Protein 3NKG (pdb70)

B-factor: mean 35.15, std 15.99, range [13.38, 113.13]

Secondary structure (DSSP, 8-state):
-PPPEEEEE-TTSTTEEEEEEEEE-SSEEEEEEEEE----TTTSSSHHHHHHHHHH-S-EE-TTT--EEE---HHHHHHHHGGG--TT--TT-----EEEEEEEEPTTS-EEEEEEEE---S--SSTTEEEEEEEEE-SEEEEEEEEE-S--------EEEEEEE---/-PPPEEEE--TTSTTEEEEEEEEE-SSEEEEEEEEE----HHHHTTHHHHHHHHHH-S-EE-TTT--EEE---HHHHHHHHGGG--TT--TT-----EEEEEEEEPTTS-EEEEEEEE---S--SSTTEEEEEEEEE-SEEEEEEEEE-S--------EEEEEEE---

Foldseek 3Di:
DDDKDKDWWDQQDAFTKDKDKDFDAAQAKKWKKKAWDFPPCVVDVCLRVLVLCLQQFAWDADQAPRHTPGDDDPVVNCVVNPPVDDPVRDRQHHDWWKWKWKWFQDPVRDTHTDDTDIWFTHDDDDRSMTTTHMGGDHGGMMMIMMTGHDHDNSPPIIMITMMDGDPD/DDDKDKDWDALQDAFGKDKDKDFAAAFAKKWKKKAFDFPDCVPPVCVRLLVLQLQQFFWEADQAPRHTPTDDDVVVNCVSNPPVDDPVRDRQHHDWWKWKWKWFQDPVRDTHTDDIDIWFTHDYDDRSMTTTHMGGDHGGMMMIMMTGHDHDNSPPTTMMTMMGGDPD

InterPro domains:
  IPR041008 Domain of unknown function DUF5625 [PF18539] (25-184)

CATH classification: 2.60.120.790

Organism: Sulfurospirillum deleyianum (strain ATCC 51133 / DSM 6946 / 5175) (NCBI:txid525898)

Nearest PDB structures (foldseek):
  3nkg-assembly2_B  TM=1.004E+00  e=4.894E-31  Sulfurospirillum deleyianum DSM 6946
  2cdp-assembly4_D  TM=5.424E-01  e=1.093E-02  Saccharophagus degradans 2-40
  4gwm-assembly1_B  TM=4.748E-01  e=1.129E-01  Homo sapiens
  7uab-assembly1_A  TM=4.195E-01  e=2.200E-01  Homo sapiens
  7uac-assembly1_H  TM=3.983E-01  e=4.791E-01  Homo sapiens

Solvent-accessible surface area: 19278 Å² total

Sequence (336 aa):
APNPISIPIDLSQAGSSVVEKEVKIEESWSYHLILQFAVHDRKEDGGLDGKRVWKFLGFNSYDPRRDGKQVGYVDYRLAKSSEELGDDLIDETYDCDGTVVPIKITIHQINQDNTKKLIADNLYTKGNGSSGAYTRDITTIISLDKKGKYIFRIENIEAFSEIGRKVDFTIYINKRAPNPISIPIDLSQQAGSVVEKEVKIEESWSYHLILQFAVHDRKEDGGLDGKRVWKFLGFNSYDPRDGKQVGYVDYRLAKSEELGDLIDETYDCDGTVVPIKITIHQINQDNTKKLIADNLYTKGNGSGAYTRDITTISLDKGKYIFRIENIEAFSEIGRKVDFTIYINKR

Structure (mmCIF, N/CA/C/O backbone):
data_3NKG
#
_entry.id   3NKG
#
_cell.length_a   53.373
_cell.length_b   39.414
_cell.length_c   88.575
_cell.angle_alpha   90.00
_cell.angle_beta   95.45
_cell.angle_gamma   90.00
#
_symmetry.space_group_name_H-M   'P 1 21 1'
#
loop_
_entity.id
_entity.type
_entity.pdbx_description
1 polymer 'uncharacterized protein GEBA250068378'
2 non-polymer 'ACETIC ACID'
3 non-polymer GLYCEROL
4 water water
#
loop_
_atom_site.group_PDB
_atom_site.id
_atom_site.type_symbol
_atom_site.label_atom_id
_atom_site.label_alt_id
_atom_site.label_comp_id
_atom_site.label_asym_id
_atom_site.label_entity_id
_atom_site.label_seq_id
_atom_site.pdbx_PDB_ins_code
_atom_site.Cartn_x
_atom_site.Cartn_y
_atom_site.Cartn_z
_atom_site.occupancy
_atom_site.B_iso_or_equiv
_atom_site.auth_seq_id
_atom_site.auth_comp_id
_atom_site.auth_asym_id
_atom_site.auth_atom_id
_atom_site.pdbx_PDB_model_num
ATOM 1 N N . ALA A 1 3 ? 12.101 17.750 -16.982 1.00 82.34 0 ALA A N 1
ATOM 2 C CA . ALA A 1 3 ? 12.295 17.073 -15.703 1.00 80.63 0 ALA A CA 1
ATOM 3 C C . ALA A 1 3 ? 13.550 17.545 -14.935 1.00 78.91 0 ALA A C 1
ATOM 4 O O . ALA A 1 3 ? 14.344 16.721 -14.478 1.00 82.37 0 ALA A O 1
ATOM 6 N N . PRO A 1 4 ? 13.733 18.871 -14.789 1.00 73.66 1 PRO A N 1
ATOM 7 C CA . PRO A 1 4 ? 14.899 19.402 -14.062 1.00 69.22 1 PRO A CA 1
ATOM 8 C C . PRO A 1 4 ? 14.935 18.991 -12.585 1.00 58.60 1 PRO A C 1
ATOM 9 O O . PRO A 1 4 ? 13.875 18.845 -11.976 1.00 58.70 1 PRO A O 1
ATOM 13 N N . ASN A 1 5 ? 16.130 18.804 -12.023 1.00 47.14 2 ASN A N 1
ATOM 14 C CA . ASN A 1 5 ? 16.264 18.451 -10.606 1.00 47.43 2 ASN A CA 1
ATOM 15 C C . ASN A 1 5 ? 16.020 19.643 -9.678 1.00 46.30 2 ASN A C 1
ATOM 16 O O . ASN A 1 5 ? 16.432 20.750 -9.983 1.00 49.25 2 ASN A O 1
ATOM 21 N N . PRO A 1 6 ? 15.361 19.410 -8.532 1.00 43.99 3 PRO A N 1
ATOM 22 C CA . PRO A 1 6 ? 15.172 20.492 -7.553 1.00 43.32 3 PRO A CA 1
ATOM 23 C C . PRO A 1 6 ? 16.500 20.994 -6.998 1.00 40.60 3 PRO A C 1
ATOM 24 O O . PRO A 1 6 ? 17.501 20.278 -7.021 1.00 41.72 3 PRO A O 1
ATOM 28 N N . ILE A 1 7 ? 16.495 22.233 -6.524 1.00 39.49 4 ILE A N 1
ATOM 29 C CA . ILE A 1 7 ? 17.659 22.854 -5.914 1.00 35.13 4 ILE A CA 1
ATOM 30 C C . ILE A 1 7 ? 17.301 23.177 -4.474 1.00 35.20 4 ILE A C 1
ATOM 31 O O . ILE A 1 7 ? 16.247 23.760 -4.221 1.00 31.71 4 ILE A O 1
ATOM 36 N N . SER A 1 8 ? 18.156 22.785 -3.531 1.00 27.88 5 SER A N 1
ATOM 37 C CA . SER A 1 8 ? 17.905 23.069 -2.111 1.00 29.56 5 SER A CA 1
ATOM 38 C C . SER A 1 8 ? 19.013 23.901 -1.482 1.00 34.54 5 SER A C 1
ATOM 39 O O . SER A 1 8 ? 20.189 23.655 -1.700 1.00 41.69 5 SER A O 1
ATOM 42 N N . ILE A 1 9 ? 18.620 24.892 -0.690 1.00 34.54 6 ILE A N 1
ATOM 43 C CA . ILE A 1 9 ? 19.551 25.797 -0.049 1.00 32.39 6 ILE A CA 1
ATOM 44 C C . ILE A 1 9 ? 19.276 25.753 1.460 1.00 31.66 6 ILE A C 1
ATOM 45 O O . ILE A 1 9 ? 18.204 26.158 1.902 1.00 28.71 6 ILE A O 1
ATOM 50 N N . PRO A 1 10 ? 20.231 25.236 2.249 1.00 30.09 7 PRO A N 1
ATOM 51 C CA . PRO A 1 10 ? 20.000 25.174 3.692 1.00 31.50 7 PRO A CA 1
ATOM 52 C C . PRO A 1 10 ? 19.893 26.562 4.275 1.00 30.14 7 PRO A C 1
ATOM 53 O O . PRO A 1 10 ? 20.712 27.418 3.959 1.00 29.56 7 PRO A O 1
ATOM 57 N N . ILE A 1 11 ? 18.882 26.787 5.111 1.00 28.49 8 ILE A N 1
ATOM 58 C CA . ILE A 1 11 ? 18.764 28.053 5.818 1.00 29.46 8 ILE A CA 1
ATOM 59 C C . ILE A 1 11 ? 18.536 27.842 7.321 1.00 31.92 8 ILE A C 1
ATOM 60 O O . ILE A 1 11 ? 18.137 26.754 7.760 1.00 28.22 8 ILE A O 1
ATOM 65 N N . ASP A 1 12 ? 18.771 28.907 8.082 1.00 22.59 9 ASP A N 1
ATOM 66 C CA . ASP A 1 12 ? 18.732 28.892 9.542 1.00 21.79 9 ASP A CA 1
ATOM 67 C C . ASP A 1 12 ? 17.623 29.806 10.059 1.00 26.77 9 ASP A C 1
ATOM 68 O O . ASP A 1 12 ? 17.810 31.020 10.125 1.00 25.65 9 ASP A O 1
ATOM 73 N N . LEU A 1 13 ? 16.486 29.228 10.460 1.00 22.87 10 LEU A N 1
ATOM 74 C CA . LEU A 1 13 ? 15.360 30.034 10.945 1.00 22.83 10 LEU A CA 1
ATOM 75 C C . LEU A 1 13 ? 15.464 30.392 12.430 1.00 22.66 10 LEU A C 1
ATOM 76 O O . LEU A 1 13 ? 14.580 31.059 12.954 1.00 24.81 10 LEU A O 1
ATOM 81 N N . SER A 1 14 ? 16.521 29.949 13.109 1.00 24.32 11 SER A N 1
ATOM 82 C CA . SER A 1 14 ? 16.663 30.245 14.547 1.00 24.34 11 SER A CA 1
ATOM 83 C C . SER A 1 14 ? 17.309 31.618 14.793 1.00 24.65 11 SER A C 1
ATOM 84 O O . SER A 1 14 ? 17.267 32.130 15.903 1.00 28.95 11 SER A O 1
ATOM 87 N N . GLN A 1 15 ? 17.903 32.217 13.753 1.00 28.20 12 GLN A N 1
ATOM 88 C CA . GLN A 1 15 ? 18.592 33.511 13.888 1.00 26.05 12 GLN A CA 1
ATOM 89 C C . GLN A 1 15 ? 17.982 34.623 13.021 1.00 22.17 12 GLN A C 1
ATOM 90 O O . GLN A 1 15 ? 17.909 34.482 11.806 1.00 22.59 12 GLN A O 1
ATOM 96 N N . ALA A 1 16 ? 17.596 35.739 13.642 1.00 23.36 13 ALA A N 1
ATOM 97 C CA . ALA A 1 16 ? 17.115 36.920 12.904 1.00 24.74 13 ALA A CA 1
ATOM 98 C C . ALA A 1 16 ? 18.193 37.425 11.958 1.00 30.45 13 ALA A C 1
ATOM 99 O O . ALA A 1 16 ? 19.369 37.442 12.319 1.00 31.50 13 ALA A O 1
ATOM 101 N N . GLY A 1 17 ? 17.812 37.807 10.736 1.00 31.21 14 GLY A N 1
ATOM 102 C CA . GLY A 1 17 ? 18.777 38.370 9.797 1.00 29.57 14 GLY A CA 1
ATOM 103 C C . GLY A 1 17 ? 19.749 37.387 9.159 1.00 33.71 14 GLY A C 1
ATOM 104 O O . GLY A 1 17 ? 20.702 37.792 8.483 1.00 33.60 14 GLY A O 1
ATOM 105 N N A SER A 1 18 ? 19.513 36.090 9.352 0.71 28.55 15 SER A N 1
ATOM 106 N N B SER A 1 18 ? 19.503 36.098 9.353 0.29 29.10 15 SER A N 1
ATOM 107 C CA A SER A 1 18 ? 20.349 35.088 8.703 0.71 28.34 15 SER A CA 1
ATOM 108 C CA B SER A 1 18 ? 20.302 35.082 8.692 0.29 28.68 15 SER A CA 1
ATOM 109 C C A SER A 1 18 ? 20.132 35.163 7.190 0.71 30.49 15 SER A C 1
ATOM 110 C C B SER A 1 18 ? 20.122 35.226 7.180 0.29 29.32 15 SER A C 1
ATOM 111 O O A SER A 1 18 ? 18.992 35.106 6.713 0.71 26.53 15 SER A O 1
ATOM 112 O O B SER A 1 18 ? 18.992 35.284 6.692 0.29 27.82 15 SER A O 1
ATOM 117 N N . VAL A 1 19 ? 21.233 35.294 6.447 1.00 27.94 16 VAL A N 1
ATOM 118 C CA . VAL A 1 19 ? 21.193 35.415 4.985 1.00 27.33 16 VAL A CA 1
ATOM 119 C C . VAL A 1 19 ? 21.982 34.288 4.317 1.00 35.07 16 VAL A C 1
ATOM 120 O O . VAL A 1 19 ? 23.062 33.936 4.787 1.00 32.86 16 VAL A O 1
ATOM 124 N N . VAL A 1 20 ? 21.425 33.721 3.241 1.00 28.85 17 VAL A N 1
ATOM 125 C CA . VAL A 1 20 ? 22.151 32.810 2.379 1.00 30.61 17 VAL A CA 1
ATOM 126 C C . VAL A 1 20 ? 21.991 33.241 0.923 1.00 33.92 17 VAL A C 1
ATOM 127 O O . VAL A 1 20 ? 20.917 33.652 0.502 1.00 27.10 17 VAL A O 1
ATOM 131 N N . GLU A 1 21 ? 23.074 33.158 0.155 1.00 35.72 18 GLU A N 1
ATOM 132 C CA . GLU A 1 21 ? 23.058 33.595 -1.234 1.00 38.39 18 GLU A CA 1
ATOM 133 C C . GLU A 1 21 ? 23.622 32.482 -2.123 1.00 38.93 18 GLU A C 1
ATOM 134 O O . GLU A 1 21 ? 24.723 31.999 -1.881 1.00 42.53 18 GLU A O 1
ATOM 140 N N . LYS A 1 22 ? 22.868 32.039 -3.121 1.00 30.48 19 LYS A N 1
ATOM 141 C CA . LYS A 1 22 ? 23.419 31.062 -4.060 1.00 39.40 19 LYS A CA 1
ATOM 142 C C . LYS A 1 22 ? 23.069 31.337 -5.519 1.00 36.45 19 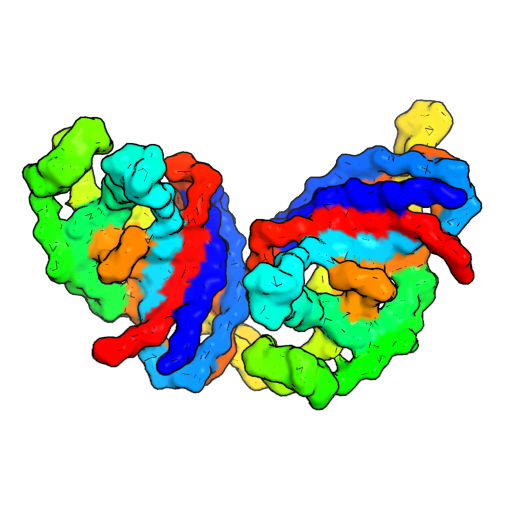LYS A C 1
ATOM 143 O O . LYS A 1 22 ? 22.006 31.883 -5.824 1.00 36.24 19 LYS A O 1
ATOM 149 N N . GLU A 1 23 ? 23.985 30.978 -6.413 1.00 25.69 20 GLU A N 1
ATOM 150 C CA . GLU A 1 23 ? 23.712 31.051 -7.832 1.00 29.49 20 GLU A CA 1
ATOM 151 C C . GLU A 1 23 ? 22.843 29.864 -8.206 1.00 29.81 20 GLU A C 1
ATOM 152 O O . GLU A 1 23 ? 23.026 28.754 -7.724 1.00 31.96 20 GLU A O 1
ATOM 158 N N . VAL A 1 24 ? 21.892 30.123 -9.079 1.00 27.59 21 VAL A N 1
ATOM 159 C CA . VAL A 1 24 ? 20.888 29.165 -9.404 1.00 26.64 21 VAL A CA 1
ATOM 160 C C . VAL A 1 24 ? 20.727 29.152 -10.911 1.00 31.17 21 VAL A C 1
ATOM 161 O O . VAL A 1 24 ? 20.534 30.203 -11.533 1.00 35.19 21 VAL A O 1
ATOM 165 N N . LYS A 1 25 ? 20.785 27.958 -11.490 1.00 33.69 22 LYS A N 1
ATOM 166 C CA . LYS A 1 25 ? 20.646 27.809 -12.923 1.00 34.55 22 LYS A CA 1
ATOM 167 C C . LYS A 1 25 ? 19.289 27.230 -13.268 1.00 33.68 22 LYS A C 1
ATOM 168 O O . LYS A 1 25 ? 18.955 26.132 -12.849 1.00 39.41 22 LYS A O 1
ATOM 174 N N . ILE A 1 26 ? 18.504 27.988 -14.025 1.00 32.69 23 ILE A N 1
ATOM 175 C CA . ILE A 1 26 ? 17.233 27.518 -14.554 1.00 31.04 23 ILE A CA 1
ATOM 176 C C . ILE A 1 26 ? 17.429 26.957 -15.974 1.00 36.56 23 ILE A C 1
ATOM 177 O O . ILE A 1 26 ? 17.814 27.699 -16.889 1.00 30.12 23 ILE A O 1
ATOM 182 N N . GLU A 1 27 ? 17.137 25.665 -16.147 1.00 39.47 24 GLU A N 1
ATOM 183 C CA . GLU A 1 27 ? 17.348 24.946 -17.406 1.00 45.40 24 GLU A CA 1
ATOM 184 C C . GLU A 1 27 ? 16.169 25.081 -18.362 1.00 46.92 24 GLU A C 1
ATOM 185 O O . GLU A 1 27 ? 16.324 24.934 -19.573 1.00 46.82 24 GLU A O 1
ATOM 191 N N . GLU A 1 28 ? 14.983 25.320 -17.817 1.00 38.55 25 GLU A N 1
ATOM 192 C CA . GLU A 1 28 ? 13.778 25.343 -18.627 1.00 35.83 25 GLU A CA 1
ATOM 193 C C . GLU A 1 28 ? 12.976 26.573 -18.266 1.00 41.54 25 GLU A C 1
ATOM 194 O O . GLU A 1 28 ? 12.759 26.858 -17.070 1.00 40.36 25 GLU A O 1
ATOM 200 N N . SER A 1 29 ? 12.544 27.312 -19.285 1.00 31.57 26 SER A N 1
ATOM 201 C CA . SER A 1 29 ? 11.626 28.415 -19.058 1.00 36.15 26 SER A CA 1
ATOM 202 C C . SER A 1 29 ? 10.287 27.829 -18.627 1.00 36.15 26 SER A C 1
ATOM 203 O O . SER A 1 29 ? 9.569 27.235 -19.437 1.00 39.14 26 SER A O 1
ATOM 206 N N . TRP A 1 30 ? 9.954 27.985 -17.350 1.00 24.39 27 TRP A N 1
ATOM 207 C CA . TRP A 1 30 ? 8.692 27.460 -16.837 1.00 31.21 27 TRP A CA 1
ATOM 208 C C . TRP A 1 30 ? 8.361 28.142 -15.502 1.00 30.51 27 TRP A C 1
ATOM 209 O O . TRP A 1 30 ? 9.012 29.130 -15.115 1.00 28.90 27 TRP A O 1
ATOM 220 N N . SER A 1 31 ? 7.354 27.636 -14.794 1.00 24.82 28 SER A N 1
ATOM 221 C CA . SER A 1 31 ? 7.068 28.174 -13.473 1.00 30.87 28 SER A CA 1
ATOM 222 C C . SER A 1 31 ? 7.667 27.226 -12.446 1.00 31.91 28 SER A C 1
ATOM 223 O O . SER A 1 31 ? 7.777 26.008 -12.704 1.00 31.23 28 SER A O 1
ATOM 226 N N . TYR A 1 32 ? 8.059 27.797 -11.308 1.00 28.64 29 TYR A N 1
ATOM 227 C CA . TYR A 1 32 ? 8.772 27.073 -10.258 1.00 27.89 29 TYR A CA 1
ATOM 228 C C . TYR A 1 32 ? 8.207 27.379 -8.906 1.00 22.11 29 TYR A C 1
ATOM 229 O O . TYR A 1 32 ? 7.984 28.534 -8.559 1.00 23.20 29 TYR A O 1
ATOM 238 N N . HIS A 1 33 ? 8.032 26.337 -8.112 1.00 23.88 30 HIS A N 1
ATOM 239 C CA . HIS A 1 33 ? 7.635 26.519 -6.733 1.00 23.23 30 HIS A CA 1
ATOM 240 C C . HIS A 1 33 ? 8.846 26.838 -5.875 1.00 24.31 30 HIS A C 1
ATOM 241 O O . HIS A 1 33 ? 9.904 26.211 -6.029 1.00 25.27 30 HIS A O 1
ATOM 248 N N . LEU A 1 34 ? 8.662 27.785 -4.953 1.00 25.59 31 LEU A N 1
ATOM 249 C CA . LEU A 1 34 ? 9.637 28.098 -3.916 1.00 23.91 31 LEU A CA 1
ATOM 250 C C . LEU A 1 34 ? 9.020 27.682 -2.588 1.00 25.82 31 LEU A C 1
ATOM 251 O O . LEU A 1 34 ? 7.921 28.114 -2.263 1.00 20.51 31 LEU A O 1
ATOM 256 N N . ILE A 1 35 ? 9.714 26.838 -1.826 1.00 23.95 32 ILE A N 1
ATOM 257 C CA . ILE A 1 35 ? 9.116 26.289 -0.605 1.00 23.34 32 ILE A CA 1
ATOM 258 C C . ILE A 1 35 ? 10.161 26.143 0.474 1.00 19.26 32 ILE A C 1
ATOM 259 O O . ILE A 1 35 ? 11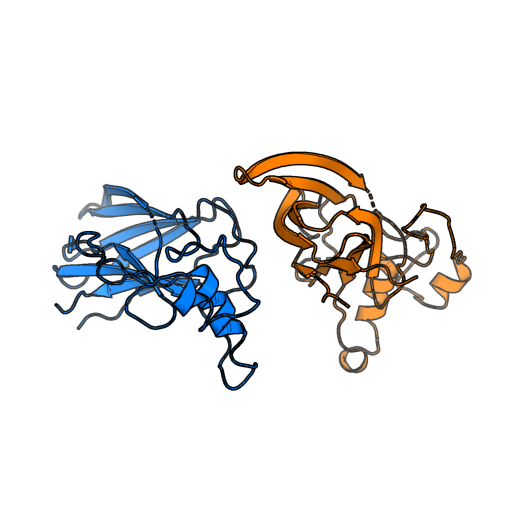.368 26.213 0.204 1.00 22.70 32 ILE A O 1
ATOM 264 N N . LEU A 1 36 ? 9.704 25.932 1.702 1.00 20.52 33 LEU A N 1
ATOM 265 C CA . LEU A 1 36 ? 10.607 25.540 2.764 1.00 18.48 33 LEU A CA 1
ATOM 266 C C . LEU A 1 36 ? 10.293 24.106 3.131 1.00 20.96 33 LEU A C 1
ATOM 267 O O . LEU A 1 36 ? 9.112 23.746 3.300 1.00 25.89 33 LEU A O 1
ATOM 272 N N . GLN A 1 37 ? 11.335 23.295 3.299 1.00 20.51 34 GLN A N 1
ATOM 273 C CA . GLN A 1 37 ? 11.190 21.906 3.730 1.00 28.60 34 GLN A CA 1
ATOM 274 C C . GLN A 1 37 ? 11.862 21.706 5.075 1.00 29.35 34 GLN A C 1
ATOM 275 O O . GLN A 1 37 ? 13.062 21.998 5.222 1.00 24.41 34 GLN A O 1
ATOM 281 N N . PHE A 1 38 ? 11.087 21.199 6.036 1.00 22.34 35 PHE A N 1
ATOM 282 C CA . PHE A 1 38 ? 11.544 20.989 7.415 1.00 22.13 35 PHE A CA 1
ATOM 283 C C . PHE A 1 38 ? 11.910 19.531 7.672 1.00 26.51 35 PHE A C 1
ATOM 284 O O . PHE A 1 38 ? 11.112 18.631 7.404 1.00 28.04 35 PHE A O 1
ATOM 292 N N . ALA A 1 39 ? 13.109 19.296 8.193 1.00 30.37 36 ALA A N 1
ATOM 293 C CA . ALA A 1 39 ? 13.480 17.948 8.660 1.00 31.64 36 ALA A CA 1
ATOM 294 C C . ALA A 1 39 ? 12.760 17.579 9.952 1.00 30.33 36 ALA A C 1
ATOM 295 O O . ALA A 1 39 ? 12.466 18.437 10.786 1.00 27.01 36 ALA A O 1
ATOM 297 N N . VAL A 1 40 ? 12.476 16.290 10.108 1.00 29.82 37 VAL A N 1
ATOM 298 C CA . VAL A 1 40 ? 11.695 15.793 11.234 1.00 31.93 37 VAL A CA 1
ATOM 299 C C . VAL A 1 40 ? 12.299 14.458 11.661 1.00 37.12 37 VAL A C 1
ATOM 300 O O . VAL A 1 40 ? 12.820 13.722 10.819 1.00 37.53 37 VAL A O 1
ATOM 304 N N . HIS A 1 41 ? 12.267 14.152 12.956 1.00 38.59 38 HIS A N 1
ATOM 305 C CA . HIS A 1 41 ? 12.748 12.850 13.422 1.00 46.09 38 HIS A CA 1
ATOM 306 C C . HIS A 1 41 ? 11.845 11.718 12.922 1.00 45.26 38 HIS A C 1
ATOM 307 O O . HIS A 1 41 ? 10.624 11.839 12.912 1.00 40.42 38 HIS A O 1
ATOM 314 N N . ASP A 1 42 ? 12.426 10.607 12.497 1.00 52.27 39 ASP A N 1
ATOM 315 C CA . ASP A 1 42 ? 11.565 9.543 12.003 1.00 66.01 39 ASP A CA 1
ATOM 316 C C . ASP A 1 42 ? 10.565 9.107 13.081 1.00 61.09 39 ASP A C 1
ATOM 317 O O . ASP A 1 42 ? 10.897 9.067 14.269 1.00 53.80 39 ASP A O 1
ATOM 322 N N . ARG A 1 43 ? 9.330 8.844 12.657 1.00 61.19 40 ARG A N 1
ATOM 323 C CA . ARG A 1 43 ? 8.250 8.470 13.561 1.00 62.35 40 ARG A CA 1
ATOM 324 C C . ARG A 1 43 ? 8.656 7.270 14.402 1.00 68.83 40 ARG A C 1
ATOM 325 O O . ARG A 1 43 ? 8.319 7.182 15.579 1.00 67.84 40 ARG A O 1
ATOM 333 N N . LYS A 1 44 ? 9.395 6.353 13.790 1.00 76.78 41 LYS A N 1
ATOM 334 C CA . LYS A 1 44 ? 9.876 5.172 14.492 1.00 84.79 41 LYS A CA 1
ATOM 335 C C . LYS A 1 44 ? 10.739 5.520 15.709 1.00 88.49 41 LYS A C 1
ATOM 336 O O . LYS A 1 44 ? 10.602 4.899 16.762 1.00 91.64 41 LYS A O 1
ATOM 342 N N . GLU A 1 45 ? 11.604 6.522 15.571 1.00 89.05 42 GLU A N 1
ATOM 343 C CA . GLU A 1 45 ? 12.482 6.946 16.667 1.00 91.44 42 GLU A CA 1
ATOM 344 C C . GLU A 1 45 ? 11.726 7.452 17.901 1.00 86.97 42 GLU A C 1
ATOM 345 O O . GLU A 1 45 ? 11.813 6.851 18.973 1.00 89.17 42 GLU A O 1
ATOM 351 N N . ASP A 1 46 ? 10.998 8.556 17.758 1.00 78.48 43 ASP A N 1
ATOM 352 C CA . ASP A 1 46 ? 10.205 9.082 18.871 1.00 71.40 43 ASP A CA 1
ATOM 353 C C . ASP A 1 46 ? 8.732 8.700 18.760 1.00 69.51 43 ASP A C 1
ATOM 354 O O . ASP A 1 46 ? 8.352 7.904 17.898 1.00 71.12 43 ASP A O 1
ATOM 359 N N . GLY A 1 47 ? 7.902 9.259 19.634 1.00 63.12 44 GLY A N 1
ATOM 360 C CA . GLY A 1 47 ? 6.496 8.896 19.643 1.00 66.07 44 GLY A CA 1
ATOM 361 C C . GLY A 1 47 ? 5.740 9.414 18.430 1.00 70.65 44 GLY A C 1
ATOM 362 O O . GLY A 1 47 ? 4.525 9.234 18.329 1.00 77.25 44 GLY A O 1
ATOM 363 N N . GLY A 1 48 ? 6.461 10.040 17.500 1.00 56.45 45 GLY A N 1
ATOM 364 C CA . GLY A 1 48 ? 5.837 10.807 16.438 1.00 46.41 45 GLY A CA 1
ATOM 365 C C . GLY A 1 48 ? 5.759 12.243 16.923 1.00 42.14 45 GLY A C 1
ATOM 366 O O . GLY A 1 48 ? 5.179 13.126 16.276 1.00 37.25 45 GLY A O 1
ATOM 367 N N . LEU A 1 49 ? 6.363 12.474 18.084 1.00 39.29 46 LEU A N 1
ATOM 368 C CA . LEU A 1 49 ? 6.260 13.757 18.744 1.00 40.92 46 LEU A CA 1
ATOM 369 C C . LEU A 1 49 ? 6.892 14.890 17.941 1.00 34.29 46 LEU A C 1
ATOM 370 O O . LEU A 1 49 ? 6.343 15.988 17.874 1.00 34.96 46 LEU A O 1
ATOM 375 N N . ASP A 1 50 ? 8.053 14.636 17.345 1.00 31.11 47 ASP A N 1
ATOM 376 C CA . ASP A 1 50 ? 8.753 15.692 16.624 1.00 31.94 47 ASP A CA 1
ATOM 377 C C . ASP A 1 50 ? 7.902 16.142 15.425 1.00 27.07 47 ASP A C 1
ATOM 378 O O . ASP A 1 50 ? 7.789 17.332 15.147 1.00 26.86 47 ASP A O 1
ATOM 383 N N . GLY A 1 51 ? 7.290 15.174 14.748 1.00 26.60 48 GLY A N 1
ATOM 384 C CA . GLY A 1 51 ? 6.377 15.435 13.652 1.00 26.06 48 GLY A CA 1
ATOM 385 C C . GLY A 1 51 ? 5.225 16.334 14.069 1.00 27.75 48 GLY A C 1
ATOM 386 O O . GLY A 1 51 ? 4.869 17.282 13.345 1.00 27.52 48 GLY A O 1
ATOM 387 N N . LYS A 1 52 ? 4.640 16.056 15.233 1.00 28.64 49 LYS A N 1
ATOM 388 C CA . LYS A 1 52 ? 3.548 16.888 15.741 1.00 33.00 49 LYS A CA 1
ATOM 389 C C . LYS A 1 52 ? 3.996 18.309 16.079 1.00 33.20 49 LYS A C 1
ATOM 390 O O . LYS A 1 52 ? 3.246 19.253 15.879 1.00 28.02 49 LYS A O 1
ATOM 396 N N . ARG A 1 53 ? 5.207 18.475 16.596 1.00 29.63 50 ARG A N 1
ATOM 397 C CA . ARG A 1 53 ? 5.651 19.832 16.915 1.00 32.76 50 ARG A CA 1
ATOM 398 C C . ARG A 1 53 ? 5.849 20.615 15.635 1.00 28.00 50 ARG A C 1
ATOM 399 O O . ARG A 1 53 ? 5.559 21.809 15.583 1.00 19.61 50 ARG A O 1
ATOM 407 N N . VAL A 1 54 ? 6.355 19.940 14.603 1.00 25.96 51 VAL A N 1
ATOM 408 C CA . VAL A 1 54 ? 6.580 20.619 13.336 1.00 29.49 51 VAL A CA 1
ATOM 409 C C . VAL A 1 54 ? 5.259 20.943 12.661 1.00 25.68 51 VAL A C 1
ATOM 410 O O . VAL A 1 54 ? 5.100 22.032 12.117 1.00 20.36 51 VAL A O 1
ATOM 414 N N . TRP A 1 55 ? 4.321 19.995 12.690 1.00 21.21 52 TRP A N 1
ATOM 415 C CA . TRP A 1 55 ? 2.969 20.275 12.246 1.00 25.03 52 TRP A CA 1
ATOM 416 C C . TRP A 1 55 ? 2.390 21.506 12.974 1.00 22.08 52 TRP A C 1
ATOM 417 O O . TRP A 1 55 ? 1.829 22.412 12.370 1.00 20.40 52 TRP A O 1
ATOM 428 N N . LYS A 1 56 ? 2.537 21.536 14.284 1.00 23.48 53 LYS A N 1
ATOM 429 C CA . LYS A 1 56 ? 2.024 22.660 15.061 1.00 23.69 53 LYS A CA 1
ATOM 430 C C . LYS A 1 56 ? 2.569 24.005 14.541 1.00 24.22 53 LYS A C 1
ATOM 431 O O . LYS A 1 56 ? 1.813 24.973 14.330 1.00 20.97 53 LYS A O 1
ATOM 437 N N . PHE A 1 57 ? 3.886 24.048 14.331 1.00 23.11 54 PHE A N 1
ATOM 438 C CA . PHE A 1 57 ? 4.582 25.244 13.815 1.00 16.84 54 PHE A CA 1
ATOM 439 C C . PHE A 1 57 ? 4.073 25.641 12.406 1.00 18.00 54 PHE A C 1
ATOM 440 O O . PHE A 1 57 ? 3.842 26.816 12.126 1.00 18.56 54 PHE A O 1
ATOM 448 N N . LEU A 1 58 ? 3.967 24.663 11.503 1.00 14.40 55 LEU A N 1
ATOM 449 C CA . LEU A 1 58 ? 3.492 24.920 10.129 1.00 18.15 55 LEU A CA 1
ATOM 450 C C . LEU A 1 58 ? 2.036 25.410 10.054 1.00 21.14 55 LEU A C 1
ATOM 451 O O . LEU A 1 58 ? 1.704 26.272 9.231 1.00 24.30 55 LEU A O 1
ATOM 456 N N . GLY A 1 59 ? 1.165 24.846 10.887 1.00 22.08 56 GLY A N 1
ATOM 457 C CA . GLY A 1 59 ? -0.259 25.121 10.790 1.00 21.58 56 GLY A CA 1
ATOM 458 C C . GLY A 1 59 ? -0.999 24.036 10.012 1.00 24.84 56 GLY A C 1
ATOM 459 O O . GLY A 1 59 ? -0.382 23.083 9.540 1.00 25.12 56 GLY A O 1
ATOM 460 N N . PHE A 1 60 ? -2.314 24.204 9.861 1.00 19.67 57 PHE A N 1
ATOM 461 C CA . PHE A 1 60 ? -3.182 23.238 9.183 1.00 19.34 57 PHE A CA 1
ATOM 462 C C . PHE A 1 60 ? -3.853 23.764 7.907 1.00 17.38 57 PHE A C 1
ATOM 463 O O . PHE A 1 60 ? -4.245 22.988 7.051 1.00 22.23 57 PHE A O 1
ATOM 471 N N . ASN A 1 61 ? -4.048 25.079 7.828 1.00 18.51 58 ASN A N 1
ATOM 472 C CA . ASN A 1 61 ? -4.625 25.713 6.648 1.00 16.24 58 ASN A CA 1
ATOM 473 C C . ASN A 1 61 ? -3.658 25.640 5.468 1.00 26.84 58 ASN A C 1
ATOM 474 O O . ASN A 1 61 ? -2.435 25.637 5.667 1.00 21.02 58 ASN A O 1
ATOM 479 N N . SER A 1 62 ? -4.202 25.597 4.252 1.00 19.55 59 SER A N 1
ATOM 480 C CA . SER A 1 62 ? -3.386 25.471 3.053 1.00 21.14 59 SER A CA 1
ATOM 481 C C . SER A 1 62 ? -3.753 26.533 2.021 1.00 24.02 59 SER A C 1
ATOM 482 O O . SER A 1 62 ? -4.939 26.823 1.813 1.00 19.01 59 SER A O 1
ATOM 485 N N . TYR A 1 63 ? -2.725 27.064 1.356 1.00 17.45 60 TYR A N 1
ATOM 486 C CA . TYR A 1 63 ? -2.880 28.126 0.365 1.00 24.88 60 TYR A CA 1
ATOM 487 C C . TYR A 1 63 ? -2.134 27.753 -0.918 1.00 28.61 60 TYR A C 1
ATOM 488 O O . TYR A 1 63 ? -1.013 27.257 -0.864 1.00 31.26 60 TYR A O 1
ATOM 497 N N . ASP A 1 64 ? -2.759 27.972 -2.069 1.00 29.64 61 ASP A N 1
ATOM 498 C CA . ASP A 1 64 ? -2.126 27.693 -3.362 1.00 23.58 61 ASP A CA 1
ATOM 499 C C . ASP A 1 64 ? -1.001 28.696 -3.615 1.00 21.76 61 ASP A C 1
ATOM 500 O O . ASP A 1 64 ? -1.249 29.892 -3.638 1.00 22.76 61 ASP A O 1
ATOM 505 N N . PRO A 1 65 ? 0.246 28.217 -3.791 1.00 24.30 62 PRO A N 1
ATOM 506 C CA . PRO A 1 65 ? 1.349 29.173 -3.984 1.00 20.77 62 PRO A CA 1
ATOM 507 C C . PRO A 1 65 ? 1.226 29.970 -5.290 1.00 23.36 62 PRO A C 1
ATOM 508 O O . PRO A 1 65 ? 1.833 31.029 -5.428 1.00 27.65 62 PRO A O 1
ATOM 512 N N A ARG A 1 66 ? 0.444 29.465 -6.243 0.62 25.11 63 ARG A N 1
ATOM 513 N N B ARG A 1 66 ? 0.441 29.461 -6.233 0.38 25.57 63 ARG A N 1
ATOM 514 C CA A ARG A 1 66 ? 0.314 30.143 -7.535 0.62 28.88 63 ARG A CA 1
ATOM 515 C CA B ARG A 1 66 ? 0.279 30.127 -7.522 0.38 28.95 63 ARG A CA 1
ATOM 516 C C A ARG A 1 66 ? -0.421 31.483 -7.419 0.62 29.70 63 ARG A C 1
ATOM 517 C C B ARG A 1 66 ? -0.397 31.486 -7.386 0.38 29.32 63 ARG A C 1
ATOM 518 O O A ARG A 1 66 ? -0.061 32.447 -8.084 0.62 30.99 63 ARG A O 1
ATOM 519 O O B ARG A 1 66 ? 0.023 32.461 -8.000 0.38 30.84 63 ARG A O 1
ATOM 534 N N . ASP A 1 67 ? -1.449 31.548 -6.581 1.00 23.35 64 ASP A N 1
ATOM 535 C CA . ASP A 1 67 ? -2.247 32.769 -6.493 1.00 23.93 64 ASP A CA 1
ATOM 536 C C . ASP A 1 67 ? -2.647 33.145 -5.086 1.00 26.68 64 ASP A C 1
ATOM 537 O O . ASP A 1 67 ? -3.342 34.140 -4.880 1.00 23.32 64 ASP A O 1
ATOM 542 N N . GLY A 1 68 ? -2.225 32.346 -4.112 1.00 21.15 65 GLY A N 1
ATOM 543 C CA . GLY A 1 68 ? -2.511 32.661 -2.718 1.00 21.22 65 GLY A CA 1
ATOM 544 C C . GLY A 1 68 ? -3.907 32.224 -2.282 1.00 23.87 65 GLY A C 1
ATOM 545 O O . GLY A 1 68 ? -4.286 32.429 -1.136 1.00 25.68 65 GLY A O 1
ATOM 546 N N . LYS A 1 69 ? -4.680 31.604 -3.170 1.00 20.83 66 LYS A N 1
ATOM 547 C CA . LYS A 1 69 ? -6.035 31.212 -2.773 1.00 19.96 66 LYS A CA 1
ATOM 548 C C . LYS A 1 69 ? -6.012 30.146 -1.656 1.00 21.17 66 LYS A C 1
ATOM 549 O O . LYS A 1 69 ? -5.203 29.220 -1.670 1.00 20.74 66 LYS A O 1
ATOM 555 N N . GLN A 1 70 ? -6.900 30.280 -0.683 1.00 22.92 67 GLN A N 1
ATOM 556 C CA . GLN A 1 70 ? -7.017 29.273 0.352 1.00 17.36 67 GLN A CA 1
ATOM 557 C C . GLN A 1 70 ? -7.627 27.990 -0.214 1.00 29.59 67 GLN A C 1
ATOM 558 O O . GLN A 1 70 ? -8.739 28.014 -0.763 1.00 32.75 67 GLN A O 1
ATOM 564 N N . VAL A 1 71 ? -6.909 26.874 -0.097 1.00 21.71 68 VAL A N 1
ATOM 565 C CA . VAL A 1 71 ? -7.437 25.603 -0.617 1.00 19.00 68 VAL A CA 1
ATOM 566 C C . VAL A 1 71 ? -7.634 24.600 0.500 1.00 22.92 68 VAL A C 1
ATOM 567 O O . VAL A 1 71 ? -8.171 23.510 0.283 1.00 23.78 68 VAL A O 1
ATOM 571 N N . GLY A 1 72 ? -7.199 24.966 1.702 1.00 23.40 69 GLY A N 1
ATOM 572 C CA . GLY A 1 72 ? -7.389 24.111 2.869 1.00 19.53 69 GLY A CA 1
ATOM 573 C C . GLY A 1 72 ? -7.775 24.916 4.105 1.00 20.82 69 GLY A C 1
ATOM 574 O O . GLY A 1 72 ? -7.067 25.852 4.529 1.00 21.43 69 GLY A O 1
ATOM 575 N N . TYR A 1 73 ? -8.921 24.565 4.674 1.00 26.67 70 TYR A N 1
ATOM 576 C CA . TYR A 1 73 ? -9.373 25.174 5.922 1.00 24.38 70 TYR A CA 1
ATOM 577 C C . TYR A 1 73 ? -9.562 24.136 7.019 1.00 25.13 70 TYR A C 1
ATOM 578 O O . TYR A 1 73 ? -10.183 23.093 6.805 1.00 22.79 70 TYR A O 1
ATOM 587 N N . VAL A 1 74 ? -9.051 24.433 8.205 1.00 24.29 71 VAL A N 1
ATOM 588 C CA . VAL A 1 74 ? -9.144 23.493 9.308 1.00 22.55 71 VAL A CA 1
ATOM 589 C C . VAL A 1 74 ? -9.458 24.257 10.580 1.00 25.34 71 VAL A C 1
ATOM 590 O O . VAL A 1 74 ? -8.795 25.249 10.888 1.00 21.30 71 VAL A O 1
ATOM 594 N N . ASP A 1 75 ? -10.490 23.810 11.293 1.00 27.58 72 ASP A N 1
ATOM 595 C CA . ASP A 1 75 ? -10.909 24.435 12.550 1.00 26.71 72 ASP A CA 1
ATOM 596 C C . ASP A 1 75 ? -10.051 23.968 13.717 1.00 21.86 72 ASP A C 1
ATOM 597 O O . ASP A 1 75 ? -9.442 22.906 13.669 1.00 21.95 72 ASP A O 1
ATOM 602 N N . TYR A 1 76 ? -10.026 24.777 14.769 1.00 22.15 73 TYR A N 1
ATOM 603 C CA . TYR A 1 76 ? -9.363 24.431 16.015 1.00 22.75 73 TYR A CA 1
ATOM 604 C C . TYR A 1 76 ? -9.700 23.034 16.521 1.00 23.71 73 TYR A C 1
ATOM 605 O O . TYR A 1 76 ? -8.800 22.318 16.957 1.00 22.43 73 TYR A O 1
ATOM 614 N N . ARG A 1 77 ? -10.978 22.636 16.492 1.00 22.67 74 ARG A N 1
ATOM 615 C CA . ARG A 1 77 ? -11.335 21.298 16.987 1.00 23.22 74 ARG A CA 1
ATOM 616 C C . ARG A 1 77 ? -10.494 20.174 16.370 1.00 23.89 74 ARG A C 1
ATOM 617 O O . ARG A 1 77 ? -10.074 19.256 17.066 1.00 24.93 74 ARG A O 1
ATOM 625 N N . LEU A 1 78 ? -10.246 20.252 15.066 1.00 22.58 75 LEU A N 1
ATOM 626 C CA . LEU A 1 78 ? -9.486 19.194 14.394 1.00 20.50 75 LEU A CA 1
ATOM 627 C C . LEU A 1 78 ? -8.014 19.272 14.739 1.00 21.07 75 LEU A C 1
ATOM 628 O O . LEU A 1 78 ? -7.382 18.250 14.975 1.00 25.47 75 LEU A O 1
ATOM 633 N N . ALA A 1 79 ? -7.462 20.482 14.732 1.00 19.70 76 ALA A N 1
ATOM 634 C CA . ALA A 1 79 ? -6.098 20.676 15.188 1.00 25.07 76 ALA A CA 1
ATOM 635 C C . ALA A 1 79 ? -5.940 20.153 16.614 1.00 20.14 76 ALA A C 1
ATOM 636 O O . ALA A 1 79 ? -4.903 19.622 16.964 1.00 24.76 76 ALA A O 1
ATOM 638 N N . LYS A 1 80 ? -6.951 20.351 17.453 1.00 23.56 77 LYS A N 1
ATOM 639 C CA . LYS A 1 80 ? -6.872 19.876 18.845 1.00 21.04 77 LYS A CA 1
ATOM 640 C C . LYS A 1 80 ? -6.900 18.336 18.887 1.00 27.71 77 LYS A C 1
ATOM 641 O O . LYS A 1 80 ? -6.166 17.687 19.666 1.00 26.36 77 LYS A O 1
ATOM 647 N N A SER A 1 81 ? -7.714 17.735 18.021 0.56 25.02 78 SER A N 1
ATOM 648 N N B SER A 1 81 ? -7.750 17.764 18.038 0.44 25.36 78 SER A N 1
ATOM 649 C CA A SER A 1 81 ? -7.741 16.283 17.913 0.56 28.05 78 SER A CA 1
ATOM 650 C CA B SER A 1 81 ? -7.864 16.324 17.907 0.44 28.01 78 SER A CA 1
ATOM 651 C C A SER A 1 81 ? -6.383 15.734 17.462 0.56 30.26 78 SER A C 1
ATOM 652 C C B SER A 1 81 ? -6.525 15.714 17.492 0.44 29.76 78 SER A C 1
ATOM 653 O O A SER A 1 81 ? -5.919 14.714 17.974 0.56 26.23 78 SER A O 1
ATOM 654 O O B SER A 1 81 ? -6.160 14.631 17.945 0.44 26.18 78 SER A O 1
ATOM 659 N N A GLU A 1 82 ? -5.748 16.403 16.503 0.56 28.57 79 GLU A N 1
ATOM 660 N N B GLU A 1 82 ? -5.790 16.414 16.633 0.44 28.51 79 GLU A N 1
ATOM 661 C CA A GLU A 1 82 ? -4.427 15.975 16.031 0.56 30.37 79 GLU A CA 1
ATOM 662 C CA B GLU A 1 82 ? -4.499 15.909 16.170 0.44 30.65 79 GLU A CA 1
ATOM 663 C C A GLU A 1 82 ? -3.328 16.176 17.085 0.56 33.73 79 GLU A C 1
ATOM 664 C C B GLU A 1 82 ? -3.356 16.149 17.151 0.44 33.94 79 GLU A C 1
ATOM 665 O O A GLU A 1 82 ? -2.518 15.278 17.320 0.56 34.03 79 GLU A O 1
ATOM 666 O O B GLU A 1 82 ? -2.528 15.266 17.380 0.44 34.00 79 GLU A O 1
ATOM 677 N N . LEU A 1 83 ? -3.307 17.352 17.717 1.00 31.49 80 LEU A N 1
ATOM 678 C CA . LEU A 1 83 ? -2.168 17.768 18.535 1.00 25.83 80 LEU A CA 1
ATOM 679 C C . LEU A 1 83 ? -2.316 17.679 20.057 1.00 33.06 80 LEU A C 1
ATOM 680 O O . LEU A 1 83 ? -1.315 17.734 20.781 1.00 32.05 80 LEU A O 1
ATOM 685 N N . GLY A 1 84 ? -3.549 17.599 20.542 1.00 23.83 81 GLY A N 1
ATOM 686 C CA . GLY A 1 84 ? -3.796 17.523 21.986 1.00 32.79 81 GLY A CA 1
ATOM 687 C C . GLY A 1 84 ? -3.223 18.645 22.860 1.00 32.15 81 GLY A C 1
ATOM 688 O O . GLY A 1 84 ? -3.444 19.840 22.591 1.00 31.94 81 GLY A O 1
ATOM 689 N N A ASP A 1 85 ? -2.494 18.251 23.904 0.60 29.97 82 ASP A N 1
ATOM 690 N N B ASP A 1 85 ? -2.482 18.254 23.899 0.40 30.89 82 ASP A N 1
ATOM 691 C CA A ASP A 1 85 ? -1.915 19.181 24.874 0.60 35.67 82 ASP A CA 1
ATOM 692 C CA B ASP A 1 85 ? -1.912 19.189 24.874 0.40 35.71 82 ASP A CA 1
ATOM 693 C C A ASP A 1 85 ? -0.826 20.079 24.288 0.60 35.96 82 ASP A C 1
ATOM 694 C C B ASP A 1 85 ? -0.787 20.051 24.301 0.40 35.85 82 ASP A C 1
ATOM 695 O O A ASP A 1 85 ? -0.265 20.919 24.990 0.60 37.74 82 ASP A O 1
ATOM 696 O O B ASP A 1 85 ? -0.179 20.845 25.015 0.40 37.41 82 ASP A O 1
ATOM 705 N N . LEU A 1 86 ? -0.493 19.900 23.018 1.00 30.50 83 LEU A N 1
ATOM 706 C CA . LEU A 1 86 ? 0.534 20.739 22.425 1.00 27.08 83 LEU A CA 1
ATOM 707 C C . LEU A 1 86 ? 0.001 22.145 22.153 1.00 29.86 83 LEU A C 1
ATOM 708 O O . LEU A 1 86 ? 0.764 23.099 22.001 1.00 30.03 83 LEU A O 1
ATOM 713 N N . ILE A 1 87 ? -1.315 22.268 22.069 1.00 26.12 84 ILE A N 1
ATOM 714 C CA . ILE A 1 87 ? -1.918 23.545 21.753 1.00 20.51 84 ILE A CA 1
ATOM 715 C C . ILE A 1 87 ? -3.009 23.890 22.775 1.00 29.91 84 ILE A C 1
ATOM 716 O O . ILE A 1 87 ? -3.435 23.038 23.551 1.00 22.02 84 ILE A O 1
ATOM 721 N N . ASP A 1 88 ? -3.436 25.152 22.767 1.00 33.39 85 ASP A N 1
ATOM 722 C CA . ASP A 1 88 ? -4.566 25.592 23.572 1.00 36.81 85 ASP A CA 1
ATOM 723 C C . ASP A 1 88 ? -5.499 26.356 22.661 1.00 39.04 85 ASP A C 1
ATOM 724 O O . ASP A 1 88 ? -5.268 26.434 21.444 1.00 28.95 85 ASP A O 1
ATOM 729 N N . GLU A 1 89 ? -6.550 26.929 23.233 1.00 31.86 86 GLU A N 1
ATOM 730 C CA . GLU A 1 89 ? -7.614 27.416 22.380 1.00 33.62 86 GLU A CA 1
ATOM 731 C C . GLU A 1 89 ? -7.253 28.686 21.656 1.00 30.94 86 GLU A C 1
ATOM 732 O O . GLU A 1 89 ? -8.036 29.160 20.840 1.00 28.58 86 GLU A O 1
ATOM 738 N N . THR A 1 90 ? -6.067 29.235 21.926 1.00 25.95 87 THR A N 1
ATOM 739 C CA . THR A 1 90 ? -5.633 30.410 21.186 1.00 27.43 87 THR A CA 1
ATOM 740 C C . THR A 1 90 ? -4.915 30.040 19.874 1.00 29.36 87 THR A C 1
ATOM 741 O O . THR A 1 90 ? -4.488 30.929 19.148 1.00 29.40 87 THR A O 1
ATOM 745 N N . TYR A 1 91 ? -4.787 28.740 19.593 1.00 26.75 88 TYR A N 1
ATOM 746 C CA . TYR A 1 91 ? -4.014 28.256 18.455 1.00 26.00 88 TYR A CA 1
ATOM 747 C C . TYR A 1 91 ? -4.630 28.756 17.151 1.00 29.18 88 TYR A C 1
ATOM 748 O O . TYR A 1 91 ? -5.842 28.631 16.953 1.00 27.95 88 TYR A O 1
ATOM 757 N N . ASP A 1 92 ? -3.775 29.275 16.265 1.00 22.42 89 ASP A N 1
ATOM 758 C CA . ASP A 1 92 ? -4.145 29.752 14.927 1.00 19.36 89 ASP A CA 1
ATOM 759 C C . ASP A 1 92 ? -3.752 28.722 13.868 1.00 26.16 89 ASP A C 1
ATOM 760 O O . ASP A 1 92 ? -2.562 28.451 13.673 1.00 24.26 89 ASP A O 1
ATOM 765 N N . CYS A 1 93 ? -4.734 28.154 13.170 1.00 28.30 90 CYS A N 1
ATOM 766 C CA . CYS A 1 93 ? -4.455 27.142 12.130 1.00 31.73 90 CYS A CA 1
ATOM 767 C C . CYS A 1 93 ? -3.638 27.603 10.920 1.00 27.93 90 CYS A C 1
ATOM 768 O O . CYS A 1 93 ? -3.178 26.783 10.128 1.00 20.66 90 CYS A O 1
ATOM 771 N N . ASP A 1 94 ? -3.409 28.904 10.807 1.00 25.78 91 ASP A N 1
ATOM 772 C CA . ASP A 1 94 ? -2.441 29.385 9.841 1.00 24.00 91 ASP A CA 1
ATOM 773 C C . ASP A 1 94 ? -0.994 29.028 10.226 1.00 17.43 91 ASP A C 1
ATOM 774 O O . ASP A 1 94 ? -0.113 29.163 9.416 1.00 24.86 91 ASP A O 1
ATOM 779 N N . GLY A 1 95 ? -0.764 28.578 11.459 1.00 18.37 92 GLY A N 1
ATOM 780 C CA . GLY A 1 95 ? 0.579 28.283 11.913 1.00 23.42 92 GLY A CA 1
ATOM 781 C C . GLY A 1 95 ? 1.391 29.515 12.295 1.00 29.50 92 GLY A C 1
ATOM 782 O O . GLY A 1 95 ? 0.871 30.627 12.373 1.00 24.20 92 GLY A O 1
ATOM 783 N N . THR A 1 96 ? 2.681 29.317 12.539 1.00 25.14 93 THR A N 1
ATOM 784 C CA . THR A 1 96 ? 3.556 30.420 12.887 1.00 23.14 93 THR A CA 1
ATOM 785 C C . THR A 1 96 ? 3.976 31.156 11.630 1.00 24.54 93 THR A C 1
ATOM 786 O O . THR A 1 96 ? 4.483 30.554 10.686 1.00 22.52 93 THR A O 1
ATOM 790 N N . VAL A 1 97 ? 3.730 32.461 11.599 1.00 23.19 94 VAL A N 1
ATOM 791 C CA . VAL A 1 97 ? 4.063 33.222 10.401 1.00 18.57 94 VAL A CA 1
ATOM 792 C C . VAL A 1 97 ? 5.563 33.377 10.378 1.00 20.06 94 VAL A C 1
ATOM 793 O O . VAL A 1 97 ? 6.146 33.764 11.372 1.00 20.82 94 VAL A O 1
ATOM 797 N N . VAL A 1 98 ? 6.187 33.060 9.248 1.00 19.20 95 VAL A N 1
ATOM 798 C CA . VAL A 1 98 ? 7.643 33.205 9.111 1.00 18.41 95 VAL A CA 1
ATOM 799 C C . VAL A 1 98 ? 7.988 34.161 7.949 1.00 16.75 95 VAL A C 1
ATOM 800 O O . VAL A 1 98 ? 7.828 33.810 6.782 1.00 23.40 95 VAL A O 1
ATOM 804 N N . PRO A 1 99 ? 8.439 35.377 8.285 1.00 18.57 96 PRO A N 1
ATOM 805 C CA . PRO A 1 99 ? 8.795 36.381 7.273 1.00 19.37 96 PRO A CA 1
ATOM 806 C C . PRO A 1 99 ? 10.094 35.989 6.628 1.00 20.52 96 PRO A C 1
ATOM 807 O O . PRO A 1 99 ? 11.077 35.781 7.332 1.00 20.57 96 PRO A O 1
ATOM 811 N N . ILE A 1 100 ? 10.080 35.893 5.307 1.00 20.92 97 ILE A N 1
ATOM 812 C CA . ILE A 1 100 ? 11.233 35.501 4.515 1.00 24.65 97 ILE A CA 1
ATOM 813 C C . ILE A 1 100 ? 11.365 36.547 3.425 1.00 28.13 97 ILE A C 1
ATOM 814 O O . ILE A 1 100 ? 10.395 36.849 2.719 1.00 25.98 97 ILE A O 1
ATOM 819 N N . LYS A 1 101 ? 12.556 37.104 3.278 1.00 23.93 98 LYS A N 1
ATOM 820 C CA . LYS A 1 101 ? 12.788 38.039 2.196 1.00 24.22 98 LYS A CA 1
ATOM 821 C C . LYS A 1 101 ? 13.590 37.359 1.104 1.00 26.76 98 LYS A C 1
ATOM 822 O O . LYS A 1 101 ? 14.707 36.856 1.336 1.00 24.73 98 LYS A O 1
ATOM 828 N N . ILE A 1 102 ? 13.010 37.338 -0.091 1.00 20.81 99 ILE A N 1
ATOM 829 C CA . ILE A 1 102 ? 13.687 36.777 -1.252 1.00 18.32 99 ILE A CA 1
ATOM 830 C C . ILE A 1 102 ? 14.060 37.852 -2.258 1.00 27.26 99 ILE A C 1
ATOM 831 O O . ILE A 1 102 ? 13.204 38.600 -2.740 1.00 24.74 99 ILE A O 1
ATOM 836 N N . THR A 1 103 ? 15.349 37.918 -2.568 1.00 23.75 100 THR A N 1
ATOM 837 C CA . THR A 1 103 ? 15.870 38.825 -3.587 1.00 22.67 100 THR A CA 1
ATOM 838 C C . THR A 1 103 ? 16.459 38.026 -4.739 1.00 23.14 100 THR A C 1
ATOM 839 O O . THR A 1 103 ? 17.243 37.115 -4.517 1.00 24.15 100 THR A O 1
ATOM 843 N N . ILE A 1 104 ? 16.072 38.355 -5.968 1.00 19.85 101 ILE A N 1
ATOM 844 C CA . ILE A 1 104 ? 16.579 37.639 -7.132 1.00 23.89 101 ILE A CA 1
ATOM 845 C C . ILE A 1 104 ? 17.209 38.581 -8.162 1.00 27.32 101 ILE A C 1
ATOM 846 O O . ILE A 1 104 ? 16.551 39.509 -8.644 1.00 26.73 101 ILE A O 1
ATOM 851 N N . HIS A 1 105 ? 18.477 38.319 -8.489 1.00 28.52 102 HIS A N 1
ATOM 852 C CA . HIS A 1 105 ? 19.151 38.960 -9.622 1.00 26.17 102 HIS A CA 1
ATOM 853 C C . HIS A 1 105 ? 19.350 37.999 -10.786 1.00 29.27 102 HIS A C 1
ATOM 854 O O . HIS A 1 105 ? 19.717 36.839 -10.595 1.00 23.08 102 HIS A O 1
ATOM 861 N N . GLN A 1 106 ? 19.124 38.487 -12.003 1.00 27.93 103 GLN A N 1
ATOM 862 C CA . GLN A 1 106 ? 19.476 37.686 -13.173 1.00 23.68 103 GLN A CA 1
ATOM 863 C C . GLN A 1 106 ? 20.894 38.065 -13.559 1.00 24.44 103 GLN A C 1
ATOM 864 O O . GLN A 1 106 ? 21.255 39.237 -13.523 1.00 29.07 103 GLN A O 1
ATOM 870 N N . ILE A 1 107 ? 21.701 37.072 -13.913 1.00 26.15 104 ILE A N 1
ATOM 871 C CA . ILE A 1 107 ? 23.039 37.335 -14.428 1.00 23.30 104 ILE A CA 1
ATOM 872 C C . ILE A 1 107 ? 22.950 37.580 -15.942 1.00 22.97 104 ILE A C 1
ATOM 873 O O . ILE A 1 107 ? 22.508 36.706 -16.677 1.00 24.42 104 ILE A O 1
ATOM 878 N N . ASN A 1 108 ? 23.346 38.764 -16.403 1.00 23.38 105 ASN A N 1
ATOM 879 C CA . ASN A 1 108 ? 23.243 39.092 -17.826 1.00 26.26 105 ASN A CA 1
ATOM 880 C C . ASN A 1 108 ? 24.376 38.482 -18.644 1.00 29.28 105 ASN A C 1
ATOM 881 O O . ASN A 1 108 ? 25.364 37.969 -18.106 1.00 24.64 105 ASN A O 1
ATOM 886 N N . GLN A 1 109 ? 24.213 38.553 -19.957 1.00 25.77 106 GLN A N 1
ATOM 887 C CA . GLN A 1 109 ? 25.213 38.053 -20.880 1.00 27.17 106 GLN A CA 1
ATOM 888 C C . GLN A 1 109 ? 26.594 38.646 -20.575 1.00 33.41 106 GLN A C 1
ATOM 889 O O . GLN A 1 109 ? 27.600 37.947 -20.586 1.00 30.41 106 GLN A O 1
ATOM 895 N N . ASP A 1 110 ? 26.649 39.944 -20.306 1.00 34.20 107 ASP A N 1
ATOM 896 C CA . ASP A 1 110 ? 27.928 40.576 -20.021 1.00 29.91 107 ASP A CA 1
ATOM 897 C C . ASP A 1 110 ? 28.287 40.450 -18.550 1.00 39.69 107 ASP A C 1
ATOM 898 O O . ASP A 1 110 ? 29.156 41.166 -18.052 1.00 34.16 107 ASP A O 1
ATOM 903 N N . ASN A 1 111 ? 27.576 39.577 -17.849 1.00 37.79 108 ASN A N 1
ATOM 904 C CA . ASN A 1 111 ? 27.873 39.304 -16.453 1.00 38.42 108 ASN A CA 1
ATOM 905 C C . ASN A 1 111 ? 27.508 40.423 -15.457 1.00 38.20 108 ASN A C 1
ATOM 906 O O . ASN A 1 111 ? 27.765 40.281 -14.270 1.00 42.85 108 ASN A O 1
ATOM 911 N N . THR A 1 112 ? 26.919 41.526 -15.925 1.00 34.81 109 THR A N 1
ATOM 912 C CA . THR A 1 112 ? 26.234 42.441 -15.009 1.00 31.19 109 THR A CA 1
ATOM 913 C C . THR A 1 112 ? 25.041 41.716 -14.374 1.00 32.85 109 THR A C 1
ATOM 914 O O . THR A 1 112 ? 24.589 40.676 -14.865 1.00 29.94 109 THR A O 1
ATOM 918 N N . LYS A 1 113 ? 24.545 42.259 -13.272 1.00 31.46 110 LYS A N 1
ATOM 919 C CA . LYS A 1 113 ? 23.414 41.658 -12.576 1.00 35.44 110 LYS A CA 1
ATOM 920 C C . LYS A 1 113 ? 22.220 42.599 -12.631 1.00 33.18 110 LYS A C 1
ATOM 921 O O . LYS A 1 113 ? 22.361 43.803 -12.466 1.00 41.64 110 LYS A O 1
ATOM 927 N N . LYS A 1 114 ? 21.055 42.048 -12.928 1.00 30.26 111 LYS A N 1
ATOM 928 C CA . LYS A 1 114 ? 19.833 42.835 -13.001 1.00 30.37 111 LYS A CA 1
ATOM 929 C C . LYS A 1 114 ? 18.923 42.380 -11.859 1.00 24.98 111 LYS A C 1
ATOM 930 O O . LYS A 1 114 ? 18.615 41.197 -11.763 1.00 26.38 111 LYS A O 1
ATOM 936 N N . LEU A 1 115 ? 18.506 43.301 -10.996 1.00 26.20 112 LEU A N 1
ATOM 937 C CA . LEU A 1 115 ? 17.551 42.962 -9.921 1.00 28.82 112 LEU A CA 1
ATOM 938 C C . LEU A 1 115 ? 16.201 42.706 -10.564 1.00 22.85 112 LEU A C 1
ATOM 939 O O . LEU A 1 115 ? 15.662 43.579 -11.217 1.00 24.34 112 LEU A O 1
ATOM 944 N N . ILE A 1 116 ? 15.643 41.517 -10.428 1.00 23.37 113 ILE A N 1
ATOM 945 C CA . ILE A 1 116 ? 14.307 41.346 -10.980 1.00 25.17 113 ILE A CA 1
ATOM 946 C C . ILE A 1 116 ? 13.191 41.128 -9.940 1.00 24.04 113 ILE A C 1
ATOM 947 O O . ILE A 1 116 ? 12.015 41.247 -10.274 1.00 24.47 113 ILE A O 1
ATOM 952 N N . ALA A 1 117 ? 13.550 40.793 -8.704 1.00 22.27 114 ALA A N 1
ATOM 953 C CA . ALA A 1 117 ? 12.546 40.680 -7.642 1.00 20.47 114 ALA A CA 1
ATOM 954 C C . ALA A 1 117 ? 13.171 40.941 -6.280 1.00 22.39 114 ALA A C 1
ATOM 955 O O . ALA A 1 117 ? 14.289 40.513 -6.024 1.00 22.83 114 ALA A O 1
ATOM 957 N N . ASP A 1 118 ? 12.437 41.636 -5.412 1.00 21.24 115 ASP A N 1
ATOM 958 C CA . ASP A 1 118 ? 12.849 41.815 -4.011 1.00 21.37 115 ASP A CA 1
ATOM 959 C C . ASP A 1 118 ? 11.563 41.824 -3.191 1.00 24.20 115 ASP A C 1
ATOM 960 O O . ASP A 1 118 ? 10.830 42.823 -3.186 1.00 24.44 115 ASP A O 1
ATOM 965 N N . ASN A 1 119 ? 11.249 40.690 -2.567 1.00 19.05 116 ASN A N 1
ATOM 966 C CA . ASN A 1 119 ? 9.929 40.487 -1.962 1.00 17.68 116 ASN A CA 1
ATOM 967 C C . ASN A 1 119 ? 10.005 39.946 -0.531 1.00 23.07 116 ASN A C 1
ATOM 968 O O . ASN A 1 119 ? 10.765 39.020 -0.244 1.00 27.74 116 ASN A O 1
ATOM 973 N N . LEU A 1 120 ? 9.199 40.515 0.353 1.00 21.45 117 LEU A N 1
ATOM 974 C CA . LEU A 1 120 ? 9.073 40.010 1.708 1.00 24.88 117 LEU A CA 1
ATOM 975 C C . LEU A 1 120 ? 7.792 39.178 1.745 1.00 29.21 117 LEU A C 1
ATOM 976 O O . LEU A 1 120 ? 6.719 39.708 1.461 1.00 24.07 117 LEU A O 1
ATOM 981 N N . TYR A 1 121 ? 7.915 37.875 2.031 1.00 20.15 118 TYR A N 1
ATOM 982 C CA . TYR A 1 121 ? 6.758 36.997 2.156 1.00 25.67 118 TYR A CA 1
ATOM 983 C C . TYR A 1 121 ? 6.475 36.727 3.619 1.00 30.62 118 TYR A C 1
ATOM 984 O O . TYR A 1 121 ? 7.353 36.263 4.339 1.00 28.84 118 TYR A O 1
ATOM 1001 N N . THR A 1 123 ? 5.149 34.219 5.181 1.00 22.13 120 THR A N 1
ATOM 1002 C CA . THR A 1 123 ? 4.745 32.840 4.881 1.00 19.05 120 THR A CA 1
ATOM 1003 C C . THR A 1 123 ? 3.886 32.255 6.008 1.00 23.82 120 THR A C 1
ATOM 1004 O O . THR A 1 123 ? 4.020 32.630 7.209 1.00 23.24 120 THR A O 1
ATOM 1008 N N . LYS A 1 124 ? 2.994 31.345 5.633 1.00 17.28 121 LYS A N 1
ATOM 1009 C CA . LYS A 1 124 ? 2.098 30.739 6.601 1.00 21.03 121 LYS A CA 1
ATOM 1010 C C . LYS A 1 124 ? 1.588 29.433 6.027 1.00 24.77 121 LYS A C 1
ATOM 1011 O O . LYS A 1 124 ? 1.697 29.177 4.833 1.00 20.56 121 LYS A O 1
ATOM 1017 N N . GLY A 1 125 ? 1.020 28.602 6.885 1.00 22.83 122 GLY A N 1
ATOM 1018 C CA . GLY A 1 125 ? 0.295 27.464 6.379 1.00 24.49 122 GLY A CA 1
ATOM 1019 C C . GLY A 1 125 ? 1.144 26.248 6.074 1.00 23.69 122 GLY A C 1
ATOM 1020 O O . GLY A 1 125 ? 2.372 26.200 6.231 1.00 20.46 122 GLY A O 1
ATOM 1021 N N . ASN A 1 126 ? 0.437 25.247 5.598 1.00 19.53 123 ASN A N 1
ATOM 1022 C CA . ASN A 1 126 ? 0.952 23.914 5.468 1.00 20.92 123 ASN A CA 1
ATOM 1023 C C . ASN A 1 126 ? 1.032 23.625 3.963 1.00 26.49 123 ASN A C 1
ATOM 1024 O O . ASN A 1 126 ? 0.010 23.566 3.300 1.00 29.26 123 ASN A O 1
ATOM 1029 N N . GLY A 1 127 ? 2.240 23.456 3.435 1.00 30.80 124 GLY A N 1
ATOM 1030 C CA . GLY A 1 127 ? 2.450 23.190 2.011 1.00 30.09 124 GLY A CA 1
ATOM 1031 C C . GLY A 1 127 ? 2.056 21.807 1.496 1.00 35.99 124 GLY A C 1
ATOM 1032 O O . GLY A 1 127 ? 1.677 20.928 2.258 1.00 30.72 124 GLY A O 1
ATOM 1033 N N A SER A 1 128 ? 2.164 21.620 0.185 0.57 38.02 125 SER A N 1
ATOM 1034 N N B SER A 1 128 ? 2.154 21.608 0.185 0.43 37.97 125 SER A N 1
ATOM 1035 C CA A SER A 1 128 ? 1.681 20.401 -0.450 0.57 38.98 125 SER A CA 1
ATOM 1036 C CA B SER A 1 128 ? 1.649 20.377 -0.424 0.43 39.16 125 SER A CA 1
ATOM 1037 C C A SER A 1 128 ? 2.437 19.139 -0.019 0.57 41.17 125 SER A C 1
ATOM 1038 C C B SER A 1 128 ? 2.438 19.107 -0.073 0.43 41.22 125 SER A C 1
ATOM 1039 O O A SER A 1 128 ? 1.823 18.132 0.314 0.57 45.93 125 SER A O 1
ATOM 1040 O O B SER A 1 128 ? 1.841 18.059 0.155 0.43 45.12 125 SER A O 1
ATOM 1045 N N . GLY A 1 129 ? 3.764 19.184 -0.030 1.00 36.81 126 GLY A N 1
ATOM 1046 C CA . GLY A 1 129 ? 4.555 18.008 0.323 1.00 33.23 126 GLY A CA 1
ATOM 1047 C C . GLY A 1 129 ? 4.605 17.673 1.814 1.00 36.90 126 GLY A C 1
ATOM 1048 O O . GLY A 1 129 ? 3.814 18.183 2.617 1.00 38.53 126 GLY A O 1
ATOM 1049 N N . ALA A 1 130 ? 5.530 16.793 2.185 1.00 26.08 127 ALA A N 1
ATOM 1050 C CA . ALA A 1 130 ? 5.716 16.416 3.580 1.00 25.29 127 ALA A CA 1
ATOM 1051 C C . ALA A 1 130 ? 6.459 17.490 4.355 1.00 21.92 127 ALA A C 1
ATOM 1052 O O . ALA A 1 130 ? 7.556 17.886 3.989 1.00 23.59 127 ALA A O 1
ATOM 1054 N N . TYR A 1 131 ? 5.854 17.951 5.436 1.00 25.49 128 TYR A N 1
ATOM 1055 C CA . TYR A 1 131 ? 6.482 18.944 6.310 1.00 25.22 128 TYR A CA 1
ATOM 1056 C C . TYR A 1 131 ? 7.050 20.107 5.522 1.00 23.82 128 TYR A C 1
ATOM 1057 O O . TYR A 1 131 ? 8.229 20.444 5.645 1.00 23.41 128 TYR A O 1
ATOM 1066 N N . THR A 1 132 ? 6.206 20.709 4.695 1.00 20.88 129 THR A N 1
ATOM 1067 C CA . THR A 1 132 ? 6.648 21.830 3.872 1.00 20.77 129 THR A CA 1
ATOM 1068 C C . THR A 1 132 ? 5.798 23.064 4.129 1.00 22.92 129 THR A C 1
ATOM 1069 O O . THR A 1 132 ? 4.642 22.994 4.579 1.00 23.22 129 THR A O 1
ATOM 1073 N N . ARG A 1 133 ? 6.374 24.208 3.831 1.00 24.70 130 ARG A N 1
ATOM 1074 C CA . ARG A 1 133 ? 5.570 25.407 3.748 1.00 20.63 130 ARG A CA 1
ATOM 1075 C C . ARG A 1 133 ? 5.802 26.030 2.366 1.00 24.02 130 ARG A C 1
ATOM 1076 O O . ARG A 1 133 ? 6.951 26.233 1.954 1.00 23.58 130 ARG A O 1
ATOM 1084 N N . ASP A 1 134 ? 4.710 26.262 1.643 1.00 22.61 131 ASP A N 1
ATOM 1085 C CA . ASP A 1 134 ? 4.743 26.814 0.295 1.00 23.60 131 ASP A CA 1
ATOM 1086 C C . ASP A 1 134 ? 4.865 28.340 0.399 1.00 36.88 131 ASP A C 1
ATOM 1087 O O . ASP A 1 134 ? 4.079 28.979 1.101 1.00 46.10 131 ASP A O 1
ATOM 1092 N N . ILE A 1 135 ? 5.866 28.921 -0.263 1.00 25.98 132 ILE A N 1
ATOM 1093 C CA . ILE A 1 135 ? 6.067 30.372 -0.228 1.00 20.44 132 ILE A CA 1
ATOM 1094 C C . ILE A 1 135 ? 5.408 31.044 -1.432 1.00 23.30 132 ILE A C 1
AT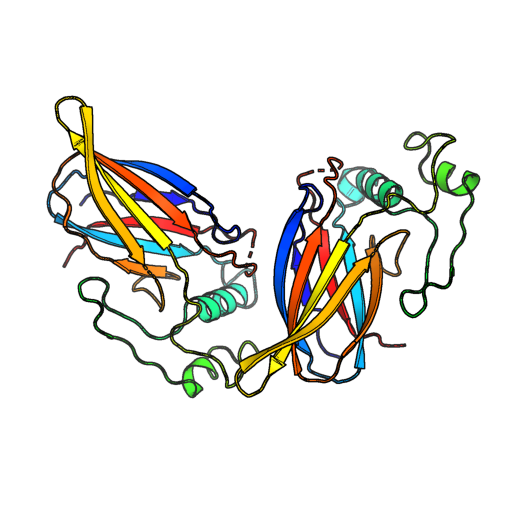OM 1095 O O . ILE A 1 135 ? 4.507 31.889 -1.291 1.00 23.69 132 ILE A O 1
ATOM 1100 N N . THR A 1 136 ? 5.868 30.685 -2.625 1.00 25.59 133 THR A N 1
ATOM 1101 C CA . THR A 1 136 ? 5.314 31.276 -3.841 1.00 25.46 133 THR A CA 1
ATOM 1102 C C . THR A 1 136 ? 5.651 30.410 -5.069 1.00 23.02 133 THR A C 1
ATOM 1103 O O . THR A 1 136 ? 6.421 29.446 -4.983 1.00 23.34 133 THR A O 1
ATOM 1107 N N . THR A 1 137 ? 5.023 30.743 -6.188 1.00 23.93 134 THR A N 1
ATOM 1108 C CA . THR A 1 137 ? 5.341 30.138 -7.482 1.00 28.55 134 THR A CA 1
ATOM 1109 C C . THR A 1 137 ? 5.726 31.275 -8.422 1.00 31.70 134 THR A C 1
ATOM 1110 O O . THR A 1 137 ? 5.015 32.281 -8.501 1.00 33.24 134 THR A O 1
ATOM 1114 N N A ILE A 1 138 ? 6.838 31.122 -9.136 0.69 23.58 135 ILE A N 1
ATOM 1115 N N B ILE A 1 138 ? 6.852 31.125 -9.121 0.31 24.20 135 ILE A N 1
ATOM 1116 C CA A ILE A 1 138 ? 7.358 32.193 -9.974 0.69 22.36 135 ILE A CA 1
ATOM 1117 C CA B ILE A 1 138 ? 7.350 32.191 -9.986 0.31 23.32 135 ILE A CA 1
ATOM 1118 C C A ILE A 1 138 ? 7.768 31.664 -11.366 0.69 26.26 135 ILE A C 1
ATOM 1119 C C B ILE A 1 138 ? 7.762 31.665 -11.366 0.31 25.26 135 ILE A C 1
ATOM 1120 O O A ILE A 1 138 ? 8.381 30.584 -11.489 0.69 23.50 135 ILE A O 1
ATOM 1121 O O B ILE A 1 138 ? 8.380 30.594 -11.484 0.31 24.28 135 ILE A O 1
ATOM 1130 N N . SER A 1 139 ? 7.430 32.423 -12.407 1.00 24.05 136 SER A N 1
ATOM 1131 C CA . SER A 1 139 ? 7.845 32.056 -13.755 1.00 27.67 136 SER A CA 1
ATOM 1132 C C . SER A 1 139 ? 9.258 32.564 -14.008 1.00 27.78 136 SER A C 1
ATOM 1133 O O . SER A 1 139 ? 9.481 33.771 -14.013 1.00 27.70 136 SER A O 1
ATOM 1136 N N . LEU A 1 140 ? 10.199 31.642 -14.237 1.00 30.15 137 LEU A N 1
ATOM 1137 C CA . LEU A 1 140 ? 11.596 31.994 -14.542 1.00 27.61 137 LEU A CA 1
ATOM 1138 C C . LEU A 1 140 ? 11.980 31.497 -15.938 1.00 37.35 137 LEU A C 1
ATOM 1139 O O . LEU A 1 140 ? 11.661 30.357 -16.310 1.00 31.90 137 LEU A O 1
ATOM 1144 N N . ASP A 1 141 ? 12.646 32.355 -16.708 1.00 31.32 138 ASP A N 1
ATOM 1145 C CA . ASP A 1 141 ? 13.190 31.954 -17.986 1.00 34.54 138 ASP A CA 1
ATOM 1146 C C . ASP A 1 141 ? 14.504 31.218 -17.775 1.00 27.97 138 ASP A C 1
ATOM 1147 O O . ASP A 1 141 ? 15.204 31.415 -16.766 1.00 25.61 138 ASP A O 1
ATOM 1152 N N A LYS A 1 142 ? 14.816 30.349 -18.721 0.49 31.04 139 LYS A N 1
ATOM 1153 N N B LYS A 1 142 ? 14.828 30.359 -18.732 0.51 31.08 139 LYS A N 1
ATOM 1154 C CA A LYS A 1 142 ? 16.104 29.682 -18.786 0.49 34.26 139 LYS A CA 1
ATOM 1155 C CA B LYS A 1 142 ? 16.113 29.682 -18.767 0.51 34.20 139 LYS A CA 1
ATOM 1156 C C A LYS A 1 142 ? 17.216 30.708 -18.607 0.49 32.82 139 LYS A C 1
ATOM 1157 C C B LYS A 1 142 ? 17.205 30.717 -18.588 0.51 32.79 139 LYS A C 1
ATOM 1158 O O A LYS A 1 142 ? 17.213 31.743 -19.256 0.49 34.14 139 LYS A O 1
ATOM 1159 O O B LYS A 1 142 ? 17.182 31.763 -19.219 0.51 34.01 139 LYS A O 1
ATOM 1170 N N . GLY A 1 143 ? 18.159 30.430 -17.718 1.00 33.60 140 GLY A N 1
ATOM 1171 C CA . GLY A 1 143 ? 19.230 31.358 -17.463 1.00 32.01 140 GLY A CA 1
ATOM 1172 C C . GLY A 1 143 ? 19.861 31.148 -16.111 1.00 31.21 140 GLY A C 1
ATOM 1173 O O . GLY A 1 143 ? 19.633 30.134 -15.460 1.00 30.54 140 GLY A O 1
ATOM 1174 N N . LYS A 1 144 ? 20.647 32.135 -15.687 1.00 32.00 141 LYS A N 1
ATOM 1175 C CA . LYS A 1 144 ? 21.376 32.080 -14.435 1.00 27.70 141 LYS A CA 1
ATOM 1176 C C . LYS A 1 144 ? 20.901 33.199 -13.529 1.00 24.21 141 LYS A C 1
ATOM 1177 O O . LYS A 1 144 ? 20.677 34.319 -13.994 1.00 23.81 141 LYS A O 1
ATOM 1183 N N . TYR A 1 145 ? 20.773 32.895 -12.236 1.00 23.54 142 TYR A N 1
ATOM 1184 C CA . TYR A 1 145 ? 20.235 33.840 -11.257 1.00 24.96 142 TYR A CA 1
ATOM 1185 C C . TYR A 1 145 ? 21.013 33.789 -9.938 1.00 28.83 142 TYR A C 1
ATOM 1186 O O . TYR A 1 145 ? 21.617 32.764 -9.597 1.00 35.91 142 TYR A O 1
ATOM 1195 N N . ILE A 1 146 ? 21.001 34.896 -9.205 1.00 25.84 143 ILE A N 1
ATOM 1196 C CA . ILE A 1 146 ? 21.437 34.888 -7.817 1.00 23.52 143 ILE A CA 1
ATOM 1197 C C . ILE A 1 146 ? 20.210 34.997 -6.917 1.00 28.08 143 ILE A C 1
ATOM 1198 O O . ILE A 1 146 ? 19.460 35.981 -6.979 1.00 26.36 143 ILE A O 1
ATOM 1203 N N . PHE A 1 147 ? 20.007 33.981 -6.081 1.00 20.51 144 PHE A N 1
ATOM 1204 C CA . PHE A 1 147 ? 18.960 34.024 -5.083 1.00 23.50 144 PHE A CA 1
ATOM 1205 C C . PHE A 1 147 ? 19.563 34.389 -3.738 1.00 23.18 144 PHE A C 1
ATOM 1206 O O . PHE A 1 147 ? 20.513 33.772 -3.278 1.00 26.03 144 PHE A O 1
ATOM 1214 N N . ARG A 1 148 ? 19.005 35.399 -3.102 1.00 23.69 145 ARG A N 1
ATOM 1215 C CA . ARG A 1 148 ? 19.402 35.730 -1.749 1.00 23.67 145 ARG A CA 1
ATOM 1216 C C . ARG A 1 148 ? 18.179 35.512 -0.864 1.00 27.35 145 ARG A C 1
ATOM 1217 O O . ARG A 1 148 ? 17.096 36.015 -1.156 1.00 25.82 145 ARG A O 1
ATOM 1225 N N . ILE A 1 149 ? 18.353 34.736 0.200 1.00 23.87 146 ILE A N 1
ATOM 1226 C CA . ILE A 1 149 ? 17.243 34.389 1.081 1.00 22.63 146 ILE A CA 1
ATOM 1227 C C . ILE A 1 149 ? 17.604 34.804 2.500 1.00 24.17 146 ILE A C 1
ATOM 1228 O O . ILE A 1 149 ? 18.630 34.384 3.028 1.00 26.63 146 ILE A O 1
ATOM 1233 N N . GLU A 1 150 ? 16.767 35.655 3.088 1.00 18.11 147 GLU A N 1
ATOM 1234 C CA . GLU A 1 150 ? 17.002 36.186 4.411 1.00 16.47 147 GLU A CA 1
ATOM 1235 C C . GLU A 1 150 ? 15.837 35.815 5.321 1.00 24.47 147 GLU A C 1
ATOM 1236 O O . GLU A 1 150 ? 14.669 36.054 4.996 1.00 23.39 147 GLU A O 1
ATOM 1242 N N . ASN A 1 151 ? 16.171 35.192 6.445 1.00 23.65 148 ASN A N 1
ATOM 1243 C CA . ASN A 1 151 ? 15.211 34.921 7.505 1.00 27.02 148 ASN A CA 1
ATOM 1244 C C . ASN A 1 151 ? 15.117 36.149 8.410 1.00 22.43 148 ASN A C 1
ATOM 1245 O O . ASN A 1 151 ? 16.099 36.547 9.051 1.00 23.80 148 ASN A O 1
ATOM 1250 N N . ILE A 1 152 ? 13.944 36.773 8.455 1.00 22.14 149 ILE A N 1
ATOM 1251 C CA . ILE A 1 152 ? 13.795 38.030 9.200 1.00 19.34 149 ILE A CA 1
ATOM 1252 C C . ILE A 1 152 ? 13.730 37.849 10.734 1.00 29.52 149 ILE A C 1
ATOM 1253 O O . ILE A 1 152 ? 14.420 38.557 11.480 1.00 28.68 149 ILE A O 1
ATOM 1258 N N . GLU A 1 153 ? 12.915 36.910 11.206 1.00 26.11 150 GLU A N 1
ATOM 1259 C CA . GLU A 1 153 ? 12.736 36.730 12.655 1.00 28.76 150 GLU A CA 1
ATOM 1260 C C . GLU A 1 153 ? 13.387 35.461 13.197 1.00 25.82 150 GLU A C 1
ATOM 1261 O O . GLU A 1 153 ? 13.502 34.450 12.490 1.00 26.45 150 GLU A O 1
ATOM 1267 N N . ALA A 1 154 ? 13.743 35.507 14.480 1.00 22.36 151 ALA A N 1
ATOM 1268 C CA . ALA A 1 154 ? 14.309 34.354 15.186 1.00 26.24 151 ALA A CA 1
ATOM 1269 C C . ALA A 1 154 ? 13.192 33.437 15.698 1.00 28.12 151 ALA A C 1
ATOM 1270 O O . ALA A 1 154 ? 12.252 33.913 16.341 1.00 29.35 151 ALA A O 1
ATOM 1272 N N . PHE A 1 155 ? 13.293 32.134 15.409 1.00 22.94 152 PHE A N 1
ATOM 1273 C CA . PHE A 1 155 ? 12.354 31.140 15.951 1.00 24.79 152 PHE A CA 1
ATOM 1274 C C . PHE A 1 155 ? 13.092 30.096 16.791 1.00 27.00 152 PHE A C 1
ATOM 1275 O O . PHE A 1 155 ? 13.831 29.266 16.271 1.00 21.36 152 PHE A O 1
ATOM 1283 N N . SER A 1 156 ? 12.920 30.181 18.102 1.00 27.87 153 SER A N 1
ATOM 1284 C CA . SER A 1 156 ? 13.660 29.325 19.012 1.00 23.45 153 SER A CA 1
ATOM 1285 C C . SER A 1 156 ? 13.287 27.857 18.826 1.00 27.21 153 SER A C 1
ATOM 1286 O O . SER A 1 156 ? 14.104 26.988 19.097 1.00 25.47 153 SER A O 1
ATOM 1289 N N . GLU A 1 157 ? 12.062 27.589 18.365 1.00 21.98 154 GLU A N 1
ATOM 1290 C CA . GLU A 1 157 ? 11.661 26.224 17.988 1.00 32.59 154 GLU A CA 1
ATOM 1291 C C . GLU A 1 157 ? 12.554 25.605 16.901 1.00 33.61 154 GLU A C 1
ATOM 1292 O O . GLU A 1 157 ? 12.630 24.381 16.770 1.00 37.07 154 GLU A O 1
ATOM 1306 N N . ILE A 1 159 ? 15.804 26.028 16.577 1.00 24.30 156 ILE A N 1
ATOM 1307 C CA . ILE A 1 159 ? 17.202 25.877 16.946 1.00 27.95 156 ILE A CA 1
ATOM 1308 C C . ILE A 1 159 ? 17.653 24.425 16.695 1.00 28.34 156 ILE A C 1
ATOM 1309 O O . ILE A 1 159 ? 16.994 23.486 17.131 1.00 27.10 156 ILE A O 1
ATOM 1314 N N . GLY A 1 160 ? 18.773 24.251 16.004 1.00 31.98 157 GLY A N 1
ATOM 1315 C CA . GLY A 1 160 ? 19.286 22.923 15.714 1.00 33.76 157 GLY A CA 1
ATOM 1316 C C . GLY A 1 160 ? 18.506 22.149 14.645 1.00 37.68 157 GLY A C 1
ATOM 1317 O O . GLY A 1 160 ? 18.829 20.998 14.347 1.00 35.65 157 GLY A O 1
ATOM 1318 N N . ARG A 1 161 ? 17.483 22.760 14.053 1.00 29.09 158 ARG A N 1
ATOM 1319 C CA . ARG A 1 161 ? 16.676 22.019 13.100 1.00 30.14 158 ARG A CA 1
ATOM 1320 C C . ARG A 1 161 ? 17.074 22.385 11.689 1.00 29.92 158 ARG A C 1
ATOM 1321 O O . ARG A 1 161 ? 17.232 23.554 11.371 1.00 35.38 158 ARG A O 1
ATOM 1329 N N . LYS A 1 162 ? 17.241 21.383 10.840 1.00 29.44 159 LYS A N 1
ATOM 1330 C CA . LYS A 1 162 ? 17.524 21.638 9.430 1.00 30.94 159 LYS A CA 1
ATOM 1331 C C . LYS A 1 162 ? 16.264 22.033 8.668 1.00 27.67 159 LYS A C 1
ATOM 1332 O O . LYS A 1 162 ? 15.211 21.390 8.800 1.00 26.45 159 LYS A O 1
ATOM 1338 N N . VAL A 1 163 ? 16.392 23.112 7.900 1.00 24.71 160 VAL A N 1
ATOM 1339 C CA . VAL A 1 163 ? 15.352 23.607 7.010 1.00 28.39 160 VAL A CA 1
ATOM 1340 C C . VAL A 1 163 ? 16.013 23.936 5.654 1.00 30.63 160 VAL A C 1
ATOM 1341 O O . VAL A 1 163 ? 17.088 24.538 5.624 1.00 30.48 160 VAL A O 1
ATOM 1345 N N . ASP A 1 164 ? 15.387 23.517 4.553 1.00 22.31 161 ASP A N 1
ATOM 1346 C CA . ASP A 1 164 ? 15.873 23.826 3.204 1.00 20.75 161 ASP A CA 1
ATOM 1347 C C . ASP A 1 164 ? 14.932 24.811 2.522 1.00 22.24 161 ASP A C 1
ATOM 1348 O O . ASP A 1 164 ? 13.707 24.631 2.545 1.00 29.07 161 ASP A O 1
ATOM 1353 N N . PHE A 1 165 ? 15.492 25.860 1.943 1.00 21.64 162 PHE A N 1
ATOM 1354 C CA . PHE A 1 165 ? 14.794 26.602 0.898 1.00 23.14 162 PHE A CA 1
ATOM 1355 C C . PHE A 1 165 ? 14.953 25.817 -0.404 1.00 31.01 162 PHE A C 1
ATOM 1356 O O . PHE A 1 165 ? 16.073 25.498 -0.822 1.00 30.30 162 PHE A O 1
ATOM 1364 N N . THR A 1 166 ? 13.834 25.500 -1.045 1.00 23.70 163 THR A N 1
ATOM 1365 C CA . THR A 1 166 ? 13.861 24.628 -2.220 1.00 21.66 163 THR A CA 1
ATOM 1366 C C . THR A 1 166 ? 13.124 25.205 -3.438 1.00 23.24 163 THR A C 1
ATOM 1367 O O . THR A 1 166 ? 12.024 25.748 -3.312 1.00 24.79 163 THR A O 1
ATOM 1371 N N . ILE A 1 167 ? 13.756 25.095 -4.607 1.00 24.55 164 ILE A N 1
ATOM 1372 C CA . ILE A 1 167 ? 13.138 25.482 -5.879 1.00 26.59 164 ILE A CA 1
ATOM 1373 C C . ILE A 1 167 ? 12.913 24.230 -6.699 1.00 30.07 164 ILE A C 1
ATOM 1374 O O . ILE A 1 167 ? 13.860 23.476 -6.988 1.00 28.92 164 ILE A O 1
ATOM 1379 N N . TYR A 1 168 ? 11.666 23.968 -7.062 1.00 29.38 165 TYR A N 1
ATOM 1380 C CA . TYR A 1 168 ? 11.426 22.869 -7.989 1.00 27.83 165 TYR A CA 1
ATOM 1381 C C . TYR A 1 168 ? 10.364 23.219 -9.037 1.00 29.09 165 TYR A C 1
ATOM 1382 O O . TYR A 1 168 ? 9.517 24.095 -8.831 1.00 28.19 165 TYR A O 1
ATOM 1391 N N . ILE A 1 169 ? 10.418 22.532 -10.172 1.00 29.63 166 ILE A N 1
ATOM 1392 C CA . ILE A 1 169 ? 9.604 22.920 -11.310 1.00 29.51 166 ILE A CA 1
ATOM 1393 C C . ILE A 1 169 ? 8.149 22.605 -11.005 1.00 31.41 166 ILE A C 1
ATOM 1394 O O . ILE A 1 169 ? 7.860 21.606 -10.355 1.00 31.40 166 ILE A O 1
ATOM 1399 N N . ASN A 1 170 ? 7.243 23.487 -11.421 1.00 29.40 167 ASN A N 1
ATOM 1400 C CA . ASN A 1 170 ? 5.811 23.264 -11.244 1.00 31.06 167 ASN A CA 1
ATOM 1401 C C . ASN A 1 170 ? 5.254 22.386 -12.377 1.00 40.04 167 ASN A C 1
ATOM 1402 O O . ASN A 1 170 ? 5.113 22.847 -13.500 1.00 35.08 167 ASN A O 1
ATOM 1407 N N . LYS A 1 171 ? 4.933 21.125 -12.089 1.00 51.59 168 LYS A N 1
ATOM 1408 C CA . LYS A 1 171 ? 4.463 20.203 -13.137 1.00 62.49 168 LYS A CA 1
ATOM 1409 C C . LYS A 1 171 ? 2.960 20.276 -13.468 1.00 74.73 168 LYS A C 1
ATOM 1410 O O . LYS A 1 171 ? 2.427 19.367 -14.096 1.00 79.02 168 LYS A O 1
ATOM 1416 N N . ARG A 1 172 ? 2.270 21.334 -13.062 1.00 80.45 169 ARG A N 1
ATOM 1417 C CA . ARG A 1 172 ? 0.890 21.497 -13.510 1.00 86.31 169 ARG A CA 1
ATOM 1418 C C . ARG A 1 172 ? 0.422 22.942 -13.435 1.00 91.08 169 ARG A C 1
ATOM 1419 O O . ARG A 1 172 ? -0.744 23.246 -13.691 1.00 94.37 169 ARG A O 1
ATOM 1427 N N . ALA B 1 3 ? 3.720 16.351 38.443 1.00 59.87 0 ALA B N 1
ATOM 1428 C CA . ALA B 1 3 ? 3.843 17.802 38.324 1.00 69.61 0 ALA B CA 1
ATOM 1429 C C . ALA B 1 3 ? 4.002 18.219 36.856 1.00 74.94 0 ALA B C 1
ATOM 1430 O O . ALA B 1 3 ? 4.143 17.366 35.977 1.00 76.68 0 ALA B O 1
ATOM 1432 N N . PRO B 1 4 ? 3.962 19.534 36.578 1.00 78.68 1 PRO B N 1
ATOM 1433 C CA . PRO B 1 4 ? 4.218 19.964 35.195 1.00 72.96 1 PRO B CA 1
ATOM 1434 C C . PRO B 1 4 ? 5.645 19.625 34.755 1.00 60.54 1 PRO B C 1
ATOM 1435 O O . PRO B 1 4 ? 6.563 19.633 35.576 1.00 56.68 1 PRO B O 1
ATOM 1439 N N . ASN B 1 5 ? 5.821 19.322 33.474 1.00 56.05 2 ASN B N 1
ATOM 1440 C CA . ASN B 1 5 ? 7.149 19.064 32.925 1.00 54.60 2 ASN B CA 1
ATOM 1441 C C . ASN B 1 5 ? 8.020 20.315 32.816 1.00 48.02 2 ASN B C 1
ATOM 1442 O O . ASN B 1 5 ? 7.513 21.424 32.617 1.00 42.09 2 ASN B O 1
ATOM 1447 N N . PRO B 1 6 ? 9.337 20.130 32.943 1.00 40.80 3 PRO B N 1
ATOM 1448 C CA . PRO B 1 6 ? 10.297 21.227 32.807 1.00 38.84 3 PRO B CA 1
ATOM 1449 C C . PRO B 1 6 ? 10.215 21.786 31.393 1.00 32.57 3 PRO B C 1
ATOM 1450 O O . PRO B 1 6 ? 9.830 21.074 30.474 1.00 29.25 3 PRO B O 1
ATOM 1454 N N . ILE B 1 7 ? 10.553 23.054 31.232 1.00 30.13 4 ILE B N 1
ATOM 1455 C CA . ILE B 1 7 ? 10.627 23.657 29.920 1.00 30.78 4 ILE B CA 1
ATOM 1456 C C . ILE B 1 7 ? 12.071 24.107 29.649 1.00 34.44 4 ILE B C 1
ATOM 1457 O O . ILE B 1 7 ? 12.684 24.736 30.502 1.00 31.25 4 ILE B O 1
ATOM 1462 N N . SER B 1 8 ? 12.607 23.775 28.468 1.00 31.13 5 SER B N 1
ATOM 1463 C CA . SER B 1 8 ? 14.022 23.996 28.177 1.00 30.34 5 SER B CA 1
ATOM 1464 C C . SER B 1 8 ? 14.237 24.688 26.852 1.00 27.61 5 SER B C 1
ATOM 1465 O O . SER B 1 8 ? 13.508 24.451 25.895 1.00 33.81 5 SER B O 1
ATOM 1468 N N . ILE B 1 9 ? 15.256 25.530 26.799 1.00 24.60 6 ILE B N 1
ATOM 1469 C CA . ILE B 1 9 ? 15.633 26.152 25.548 1.00 34.16 6 ILE B CA 1
ATOM 1470 C C . ILE B 1 9 ? 17.144 26.204 25.455 1.00 29.14 6 ILE B C 1
ATOM 1471 O O . ILE B 1 9 ? 17.815 26.610 26.416 1.00 25.69 6 ILE B O 1
ATOM 1476 N N . PRO B 1 10 ? 17.690 25.826 24.286 1.00 29.02 7 PRO B N 1
ATOM 1477 C CA . PRO B 1 10 ? 19.139 25.897 24.099 1.00 25.48 7 PRO B CA 1
ATOM 1478 C C . PRO B 1 10 ? 19.604 27.327 24.206 1.00 24.84 7 PRO B C 1
ATOM 1479 O O . PRO B 1 10 ? 18.957 28.259 23.705 1.00 27.22 7 PRO B O 1
ATOM 1483 N N . ILE B 1 11 ? 20.737 27.502 24.869 1.00 25.84 8 ILE B N 1
ATOM 1484 C CA . ILE B 1 11 ? 21.352 28.810 24.946 1.00 22.08 8 ILE B CA 1
ATOM 1485 C C . ILE B 1 11 ? 22.804 28.708 24.454 1.00 20.19 8 ILE B C 1
ATOM 1486 O O . ILE B 1 11 ? 23.487 27.711 24.714 1.00 22.77 8 ILE B O 1
ATOM 1491 N N . ASP B 1 12 ? 23.272 29.741 23.746 1.00 19.20 9 ASP B N 1
ATOM 1492 C CA . ASP B 1 12 ? 24.648 29.765 23.237 1.00 24.94 9 ASP B CA 1
ATOM 1493 C C . ASP B 1 12 ? 25.539 30.695 24.080 1.00 27.52 9 ASP B C 1
ATOM 1494 O O . ASP B 1 12 ? 25.509 31.920 23.924 1.00 22.65 9 ASP B O 1
ATOM 1499 N N . LEU B 1 13 ? 26.333 30.109 24.968 1.00 23.75 10 LEU B N 1
ATOM 1500 C CA . LEU B 1 13 ? 27.188 30.902 25.862 1.00 22.30 10 LEU B CA 1
ATOM 1501 C C . LEU B 1 13 ? 28.485 31.311 25.170 1.00 24.04 10 LEU B C 1
ATOM 1502 O O . LEU B 1 13 ? 29.280 32.060 25.745 1.00 24.13 10 LEU B O 1
ATOM 1507 N N . SER B 1 14 ? 28.715 30.798 23.957 1.00 20.25 11 SER B N 1
ATOM 1508 C CA . SER B 1 14 ? 29.935 31.133 23.225 1.00 21.82 11 SER B CA 1
ATOM 1509 C C . SER B 1 14 ? 29.887 32.480 22.498 1.00 24.31 11 SER B C 1
ATOM 1510 O O . SER B 1 14 ? 30.904 32.930 21.971 1.00 27.75 11 SER B O 1
ATOM 1513 N N A GLN B 1 15 ? 28.714 33.106 22.449 0.57 28.16 12 GLN B N 1
ATOM 1514 N N B GLN B 1 15 ? 28.717 33.112 22.466 0.43 27.81 12 GLN B N 1
ATOM 1515 C CA A GLN B 1 15 ? 28.533 34.338 21.673 0.57 27.87 12 GLN B CA 1
ATOM 1516 C CA B GLN B 1 15 ? 28.530 34.335 21.683 0.43 28.02 12 GLN B CA 1
ATOM 1517 C C A GLN B 1 15 ? 28.030 35.498 22.523 0.57 27.46 12 GLN B C 1
ATOM 1518 C C B GLN B 1 15 ? 28.022 35.504 22.517 0.43 27.12 12 GLN B C 1
ATOM 1519 O O A GLN B 1 15 ? 26.956 35.413 23.129 0.57 23.28 12 GLN B O 1
ATOM 1520 O O B GLN B 1 15 ? 26.942 35.427 23.113 0.43 23.66 12 GLN B O 1
ATOM 1531 N N . ALA B 1 16 ? 28.785 36.593 22.542 1.00 24.92 13 ALA B N 1
ATOM 1532 C CA . ALA B 1 16 ? 28.362 37.794 23.286 1.00 30.58 13 ALA B CA 1
ATOM 1533 C C . ALA B 1 16 ? 27.056 38.361 22.718 1.00 31.84 13 ALA B C 1
ATOM 1534 O O . ALA B 1 16 ? 26.952 38.617 21.518 1.00 34.87 13 ALA B O 1
ATOM 1536 N N . GLY B 1 17 ? 26.065 38.550 23.582 1.00 26.90 14 GLY B N 1
ATOM 1537 C CA . GLY B 1 17 ? 24.809 39.174 23.196 1.00 28.06 14 GLY B CA 1
ATOM 1538 C C . GLY B 1 17 ? 23.865 38.215 22.491 1.00 29.30 14 GLY B C 1
ATOM 1539 O O . GLY B 1 17 ? 22.897 38.628 21.860 1.00 35.12 14 GLY B O 1
ATOM 1540 N N . SER B 1 18 ? 24.144 36.925 22.586 1.00 22.39 15 SER B N 1
ATOM 1541 C CA . SER B 1 18 ? 23.228 35.939 22.055 1.00 21.77 15 SER B CA 1
ATOM 1542 C C . SER B 1 18 ? 21.888 36.059 22.785 1.00 30.09 15 SER B C 1
ATOM 1543 O O . SER B 1 18 ? 21.837 36.197 24.018 1.00 24.59 15 SER B O 1
ATOM 1546 N N . VAL B 1 19 ? 20.797 36.002 22.035 1.00 28.22 16 VAL B N 1
ATOM 1547 C CA . VAL B 1 19 ? 19.490 36.173 22.633 1.00 32.36 16 VAL B CA 1
ATOM 1548 C C . VAL B 1 19 ? 18.641 35.008 22.210 1.00 35.02 16 VAL B C 1
ATOM 1549 O O . VAL B 1 19 ? 18.713 34.592 21.056 1.00 28.00 16 VAL B O 1
ATOM 1553 N N . VAL B 1 20 ? 17.861 34.469 23.143 1.00 24.06 17 VAL B N 1
ATOM 1554 C CA . VAL B 1 20 ? 16.844 33.474 22.798 1.00 25.70 17 VAL B CA 1
ATOM 1555 C C . VAL B 1 20 ? 15.521 33.821 23.481 1.00 27.81 17 VAL B C 1
ATOM 1556 O O . VAL B 1 20 ? 15.491 34.342 24.594 1.00 26.65 17 VAL B O 1
ATOM 1560 N N . GLU B 1 21 ? 14.422 33.543 22.809 1.00 26.22 18 GLU B N 1
ATOM 1561 C CA . GLU B 1 21 ? 13.129 33.945 23.309 1.00 27.11 18 GLU B CA 1
ATOM 1562 C C . GLU B 1 21 ? 12.163 32.776 23.203 1.00 37.06 18 GLU B C 1
ATOM 1563 O O . GLU B 1 21 ? 12.144 32.058 22.195 1.00 34.94 18 GLU B O 1
ATOM 1569 N N . LYS B 1 22 ? 11.350 32.584 24.239 1.00 27.47 19 LYS B N 1
ATOM 1570 C CA . LYS B 1 22 ? 10.513 31.405 24.290 1.00 30.74 19 LYS B CA 1
ATOM 1571 C C . LYS B 1 22 ? 9.220 31.691 25.038 1.00 33.05 19 LYS B C 1
ATOM 1572 O O . LYS B 1 22 ? 9.244 32.245 26.134 1.00 27.65 19 LYS B O 1
ATOM 1578 N N . GLU B 1 23 ? 8.100 31.300 24.452 1.00 39.71 20 GLU B N 1
ATOM 1579 C CA . GLU B 1 23 ? 6.816 31.394 25.141 1.00 41.49 20 GLU B CA 1
ATOM 1580 C C . GLU B 1 23 ? 6.700 30.279 26.174 1.00 39.92 20 GLU B C 1
ATOM 1581 O O . GLU B 1 23 ? 6.925 29.097 25.883 1.00 38.22 20 GLU B O 1
ATOM 1587 N N . VAL B 1 24 ? 6.359 30.670 27.393 1.00 35.61 21 VAL B N 1
ATOM 1588 C CA . VAL B 1 24 ? 6.324 29.745 28.512 1.00 33.18 21 VAL B CA 1
ATOM 1589 C C . VAL B 1 24 ? 4.938 29.717 29.146 1.00 33.51 21 VAL B C 1
ATOM 1590 O O . VAL B 1 24 ? 4.426 30.749 29.616 1.00 27.99 21 VAL B O 1
ATOM 1594 N N . LYS B 1 25 ? 4.333 28.535 29.140 1.00 31.43 22 LYS B N 1
ATOM 1595 C CA . LYS B 1 25 ? 3.011 28.349 29.723 1.00 36.63 22 LYS B CA 1
ATOM 1596 C C . LYS B 1 25 ? 3.133 27.767 31.137 1.00 32.02 22 LYS B C 1
ATOM 1597 O O . LYS B 1 25 ? 3.626 26.659 31.321 1.00 39.97 22 LYS B O 1
ATOM 1603 N N . ILE B 1 26 ? 2.714 28.544 32.127 1.00 25.85 23 ILE B N 1
ATOM 1604 C CA . ILE B 1 26 ? 2.723 28.129 33.532 1.00 31.26 23 ILE B CA 1
ATOM 1605 C C . ILE B 1 26 ? 1.352 27.534 33.869 1.00 35.29 23 ILE B C 1
ATOM 1606 O O . ILE B 1 26 ? 0.332 28.224 33.790 1.00 33.26 23 ILE B O 1
ATOM 1611 N N . GLU B 1 27 ? 1.319 26.253 34.222 1.00 39.98 24 GLU B N 1
ATOM 1612 C CA . GLU B 1 27 ? 0.045 25.562 34.435 1.00 46.12 24 GLU B CA 1
ATOM 1613 C C . GLU B 1 27 ? -0.429 25.690 35.886 1.00 43.32 24 GLU B C 1
ATOM 1614 O O . GLU B 1 27 ? -1.619 25.547 36.193 1.00 46.46 24 GLU B O 1
ATOM 1620 N N . GLU B 1 28 ? 0.510 25.957 36.782 1.00 31.73 25 GLU B N 1
ATOM 1621 C CA . GLU B 1 28 ? 0.186 25.982 38.190 1.00 36.86 25 GLU B CA 1
ATOM 1622 C C . GLU B 1 28 ? 0.854 27.177 38.820 1.00 35.52 25 GLU B C 1
ATOM 1623 O O . GLU B 1 28 ? 2.069 27.328 38.709 1.00 25.56 25 GLU B O 1
ATOM 1629 N N . SER B 1 29 ? 0.059 28.026 39.472 1.00 32.10 26 SER B N 1
ATOM 1630 C CA . SER B 1 29 ? 0.609 29.132 40.250 1.00 34.94 26 SER B CA 1
ATOM 1631 C C . SER B 1 29 ? 1.507 28.611 41.355 1.00 35.92 26 SER B C 1
ATOM 1632 O O . SER B 1 29 ? 1.033 28.003 42.314 1.00 30.40 26 SER B O 1
ATOM 1635 N N . TRP B 1 30 ? 2.811 28.852 41.230 1.00 30.31 27 TRP B N 1
ATOM 1636 C CA . TRP B 1 30 ? 3.750 28.317 42.202 1.00 25.12 27 TRP B CA 1
ATOM 1637 C C . TRP B 1 30 ? 5.101 28.999 42.003 1.00 26.91 27 TRP B C 1
ATOM 1638 O O . TRP B 1 30 ? 5.211 29.934 41.217 1.00 25.77 27 TRP B O 1
ATOM 1649 N N . SER B 1 31 ? 6.131 28.545 42.707 1.00 26.09 28 SER B N 1
ATOM 1650 C CA . SER B 1 31 ? 7.478 29.064 42.428 1.00 26.10 28 SER B CA 1
ATOM 1651 C C . SER B 1 31 ? 8.265 28.094 41.543 1.00 25.49 28 SER B C 1
ATOM 1652 O O . SER B 1 31 ? 8.060 26.858 41.593 1.00 31.02 28 SER B O 1
ATOM 1655 N N . TYR B 1 32 ? 9.147 28.649 40.718 1.00 22.14 29 TYR B N 1
ATOM 1656 C CA . TYR B 1 32 ? 9.852 27.863 39.712 1.00 22.13 29 TYR B CA 1
ATOM 1657 C C . TYR B 1 32 ? 11.340 28.179 39.744 1.00 23.29 29 TYR B C 1
ATOM 1658 O O . TYR B 1 32 ? 11.721 29.339 39.842 1.00 22.39 29 TYR B O 1
ATOM 1667 N N . HIS B 1 33 ? 12.177 27.155 39.632 1.00 19.25 30 HIS B N 1
ATOM 1668 C CA . HIS B 1 33 ? 13.615 27.386 39.491 1.00 20.30 30 HIS B CA 1
ATOM 1669 C C . HIS B 1 33 ? 14.000 27.732 38.052 1.00 23.28 30 HIS B C 1
ATOM 1670 O O . HIS B 1 33 ? 13.503 27.124 37.088 1.00 22.94 30 HIS B O 1
ATOM 1677 N N . LEU B 1 34 ? 14.890 28.700 37.892 1.00 19.32 31 LEU B N 1
ATOM 1678 C CA . LEU B 1 34 ? 15.465 28.959 36.577 1.00 15.33 31 LEU B CA 1
ATOM 1679 C C . LEU B 1 34 ? 16.938 28.522 36.659 1.00 21.97 31 LEU B C 1
ATOM 1680 O O . LEU B 1 34 ? 17.666 28.935 37.568 1.00 21.01 31 LEU B O 1
ATOM 1685 N N . ILE B 1 35 ? 17.382 27.690 35.722 1.00 20.84 32 ILE B N 1
ATOM 1686 C CA . ILE B 1 35 ? 18.730 27.130 35.806 1.00 16.76 32 ILE B CA 1
ATOM 1687 C C . ILE B 1 35 ? 19.349 27.029 34.411 1.00 23.92 32 ILE B C 1
ATOM 1688 O O . ILE B 1 35 ? 18.628 27.033 33.417 1.00 22.07 32 ILE B O 1
ATOM 1693 N N . LEU B 1 36 ? 20.676 26.919 34.344 1.00 18.02 33 LEU B N 1
ATOM 1694 C CA . LEU B 1 36 ? 21.340 26.419 33.141 1.00 20.20 33 LEU B CA 1
ATOM 1695 C C . LEU B 1 36 ? 21.801 24.979 33.396 1.00 25.16 33 LEU B C 1
ATOM 1696 O O . LEU B 1 36 ? 22.325 24.656 34.479 1.00 19.96 33 LEU B O 1
ATOM 1701 N N . GLN B 1 37 ? 21.587 24.109 32.414 1.00 18.59 34 GLN B N 1
ATOM 1702 C CA . GLN B 1 37 ? 22.069 22.741 32.484 1.00 19.44 34 GLN B CA 1
ATOM 1703 C C . GLN B 1 37 ? 23.100 22.503 31.379 1.00 20.25 34 GLN B C 1
ATOM 1704 O O . GLN B 1 37 ? 22.838 22.800 30.200 1.00 21.47 34 GLN B O 1
ATOM 1710 N N . PHE B 1 38 ? 24.240 21.935 31.753 1.00 16.82 35 PHE B N 1
ATOM 1711 C CA . PHE B 1 38 ? 25.329 21.674 30.813 1.00 22.41 35 PHE B CA 1
ATOM 1712 C C . PHE B 1 38 ? 25.423 20.200 30.431 1.00 22.84 35 PHE B C 1
ATOM 1713 O O . PHE B 1 38 ? 25.515 19.331 31.293 1.00 26.04 35 PHE B O 1
ATOM 1721 N N . ALA B 1 39 ? 25.435 19.916 29.136 1.00 21.18 36 ALA B N 1
ATOM 1722 C CA . ALA B 1 39 ? 25.652 18.549 28.693 1.00 23.35 36 ALA B CA 1
ATOM 1723 C C . ALA B 1 39 ? 27.121 18.203 28.855 1.00 22.81 36 ALA B C 1
ATOM 1724 O O . ALA B 1 39 ? 28.003 19.047 28.700 1.00 23.84 36 ALA B O 1
ATOM 1726 N N . VAL B 1 40 ? 27.385 16.952 29.186 1.00 24.39 37 VAL B N 1
ATOM 1727 C CA . VAL B 1 40 ? 28.746 16.507 29.408 1.00 24.45 37 VAL B CA 1
ATOM 1728 C C . VAL B 1 40 ? 28.950 15.194 28.647 1.00 31.28 37 VAL B C 1
ATOM 1729 O O . VAL B 1 40 ? 28.029 14.389 28.557 1.00 29.08 37 VAL B O 1
ATOM 1733 N N . HIS B 1 41 ? 30.141 14.989 28.094 1.00 31.08 38 HIS B N 1
ATOM 1734 C CA . HIS B 1 41 ? 30.487 13.704 27.485 1.00 34.00 38 HIS B CA 1
ATOM 1735 C C . HIS B 1 41 ? 30.413 12.566 28.489 1.00 36.28 38 HIS B C 1
ATOM 1736 O O . HIS B 1 41 ? 30.721 12.721 29.681 1.00 33.00 38 HIS B O 1
ATOM 1743 N N . ASP B 1 42 ? 29.971 11.418 28.002 1.00 38.52 39 ASP B N 1
ATOM 1744 C CA . ASP B 1 42 ? 29.853 10.245 28.844 1.00 46.71 39 ASP B CA 1
ATOM 1745 C C . ASP B 1 42 ? 31.202 9.929 29.477 1.00 40.39 39 ASP B C 1
ATOM 1746 O O . ASP B 1 42 ? 32.235 9.875 28.800 1.00 32.49 39 ASP B O 1
ATOM 1751 N N . ARG B 1 43 ? 31.177 9.772 30.793 1.00 36.81 40 ARG B N 1
ATOM 1752 C CA . ARG B 1 43 ? 32.336 9.378 31.586 1.00 44.94 40 ARG B CA 1
ATOM 1753 C C . ARG B 1 43 ? 33.111 8.202 30.964 1.00 50.90 40 ARG B C 1
ATOM 1754 O O . ARG B 1 43 ? 34.350 8.186 30.977 1.00 49.26 40 ARG B O 1
ATOM 1762 N N . LYS B 1 44 ? 32.372 7.237 30.415 1.00 51.83 41 LYS B N 1
ATOM 1763 C CA . LYS B 1 44 ? 32.952 6.065 29.752 1.00 57.63 41 LYS B CA 1
ATOM 1764 C C . LYS B 1 44 ? 33.856 6.411 28.562 1.00 62.71 41 LYS B C 1
ATOM 1765 O O . LYS B 1 44 ? 34.798 5.678 28.262 1.00 63.19 41 LYS B O 1
ATOM 1767 N N . GLU B 1 45 ? 33.582 7.524 27.888 1.00 68.03 42 GLU B N 1
ATOM 1768 C CA . GLU B 1 45 ? 34.372 7.904 26.707 1.00 78.00 42 GLU B CA 1
ATOM 1769 C C . GLU B 1 45 ? 35.765 8.483 27.000 1.00 75.17 42 GLU B C 1
ATOM 1770 O O . GLU B 1 45 ? 36.732 8.145 26.315 1.00 80.36 42 GLU B O 1
ATOM 1776 N N . ASP B 1 46 ? 35.873 9.344 28.008 1.00 60.06 43 ASP B N 1
ATOM 1777 C CA . ASP B 1 46 ? 37.121 10.074 28.239 1.00 54.00 43 ASP B CA 1
ATOM 1778 C C . ASP B 1 46 ? 37.681 9.976 29.661 1.00 57.64 43 ASP B C 1
ATOM 1779 O O . ASP B 1 46 ? 38.521 10.794 30.064 1.00 58.89 43 ASP B O 1
ATOM 1784 N N . GLY B 1 47 ? 37.219 8.989 30.422 1.00 50.07 44 GLY B N 1
ATOM 1785 C CA . GLY B 1 47 ? 37.676 8.837 31.788 1.00 51.27 44 GLY B CA 1
ATOM 1786 C C . GLY B 1 47 ? 37.238 9.978 32.686 1.00 55.84 44 GLY B C 1
ATOM 1787 O O . GLY B 1 47 ? 37.811 10.188 33.758 1.00 59.27 44 GLY B O 1
ATOM 1788 N N . GLY B 1 48 ? 36.226 10.724 32.247 1.00 49.33 45 GLY B N 1
ATOM 1789 C CA . GLY B 1 48 ? 35.625 11.759 33.074 1.00 37.28 45 GLY B CA 1
ATOM 1790 C C . GLY B 1 48 ? 36.238 13.122 32.831 1.00 36.06 45 GLY B C 1
ATOM 1791 O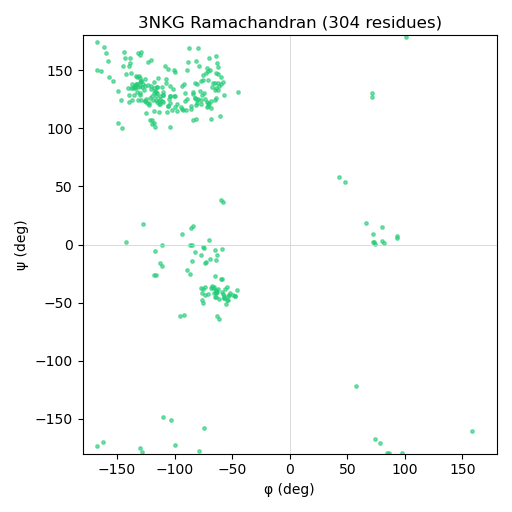 O . GLY B 1 48 ? 35.937 14.087 33.537 1.00 37.40 45 GLY B O 1
ATOM 1792 N N . LEU B 1 49 ? 37.102 13.208 31.825 1.00 36.16 46 LEU B N 1
ATOM 1793 C CA . LEU B 1 49 ? 37.778 14.460 31.515 1.00 34.09 46 LEU B CA 1
ATOM 1794 C C . LEU B 1 49 ? 36.806 15.588 31.237 1.00 29.26 46 LEU B C 1
ATOM 1795 O O . LEU B 1 49 ? 36.969 16.673 31.751 1.00 27.34 46 LEU B O 1
ATOM 1800 N N . ASP B 1 50 ? 35.793 15.336 30.425 1.00 30.85 47 ASP B N 1
ATOM 1801 C CA . ASP B 1 50 ? 34.862 16.399 30.063 1.00 30.51 47 ASP B CA 1
ATOM 1802 C C . ASP B 1 50 ? 34.059 16.889 31.274 1.00 29.53 47 ASP B C 1
ATOM 1803 O O . ASP B 1 50 ? 33.851 18.090 31.441 1.00 27.67 47 ASP B O 1
ATOM 1808 N N . GLY B 1 51 ? 33.618 15.962 32.118 1.00 27.63 48 GLY B N 1
ATOM 1809 C CA . GLY B 1 51 ? 32.827 16.327 33.286 1.00 21.15 48 GLY B CA 1
ATOM 1810 C C . GLY B 1 51 ? 33.633 17.212 34.222 1.00 25.64 48 GLY B C 1
ATOM 1811 O O . GLY B 1 51 ? 33.123 18.159 34.813 1.00 23.04 48 GLY B O 1
ATOM 1812 N N . LYS B 1 52 ? 34.913 16.896 34.346 1.00 25.91 49 LYS B N 1
ATOM 1813 C CA . LYS B 1 52 ? 35.820 17.684 35.165 1.00 32.60 49 LYS B CA 1
ATOM 1814 C C . LYS B 1 52 ? 36.041 19.088 34.607 1.00 27.53 49 LYS B C 1
ATOM 1815 O O . LYS B 1 52 ? 36.162 20.041 35.364 1.00 23.52 49 LYS B O 1
ATOM 1821 N N . ARG B 1 53 ? 36.102 19.204 33.281 1.00 30.54 50 ARG B N 1
ATOM 1822 C CA . ARG B 1 53 ? 36.207 20.507 32.646 1.00 29.23 50 ARG B CA 1
ATOM 1823 C C . ARG B 1 53 ? 34.963 21.348 32.925 1.00 22.30 50 ARG B C 1
ATOM 1824 O O . ARG B 1 53 ? 35.073 22.519 33.285 1.00 25.81 50 ARG B O 1
ATOM 1832 N N . VAL B 1 54 ? 33.783 20.745 32.790 1.00 19.64 51 VAL B N 1
ATOM 1833 C CA . VAL B 1 54 ? 32.540 21.465 33.075 1.00 18.82 51 VAL B CA 1
ATOM 1834 C C . VAL B 1 54 ? 32.458 21.846 34.562 1.00 24.69 51 VAL B C 1
ATOM 1835 O O . VAL B 1 54 ? 32.126 22.974 34.893 1.00 23.48 51 VAL B O 1
ATOM 1839 N N . TRP B 1 55 ? 32.777 20.910 35.449 1.00 21.12 52 TRP B N 1
ATOM 1840 C CA . TRP B 1 55 ? 32.811 21.178 36.893 1.00 20.76 52 TRP B CA 1
ATOM 1841 C C . TRP B 1 55 ? 33.710 22.376 37.205 1.00 22.30 52 TRP B C 1
ATOM 1842 O O . TRP B 1 55 ? 33.376 23.245 38.028 1.00 20.87 52 TRP B O 1
ATOM 1853 N N . LYS B 1 56 ? 34.878 22.408 36.557 1.00 23.69 53 LYS B N 1
ATOM 1854 C CA . LYS B 1 56 ? 35.806 23.502 36.771 1.00 20.80 53 LYS B CA 1
ATOM 1855 C C . LYS B 1 56 ? 35.161 24.853 36.466 1.00 23.48 53 LYS B C 1
ATOM 1856 O O . LYS B 1 56 ? 35.316 25.824 37.216 1.00 19.00 53 LYS B O 1
ATOM 1862 N N . PHE B 1 57 ? 34.466 24.903 35.335 1.00 17.85 54 PHE B N 1
ATOM 1863 C CA . PHE B 1 57 ? 33.762 26.097 34.875 1.00 21.67 54 PHE B CA 1
ATOM 1864 C C . PHE B 1 57 ? 32.658 26.470 35.851 1.00 18.74 54 PHE B C 1
ATOM 1865 O O . PHE B 1 57 ? 32.418 27.650 36.141 1.00 20.63 54 PHE B O 1
ATOM 1873 N N . LEU B 1 58 ? 31.952 25.476 36.356 1.00 18.20 55 LEU B N 1
ATOM 1874 C CA . LEU B 1 58 ? 30.785 25.786 37.192 1.00 15.55 55 LEU B CA 1
ATOM 1875 C C . LEU B 1 58 ? 31.184 26.286 38.576 1.00 20.13 55 LEU B C 1
ATOM 1876 O O . LEU B 1 58 ? 30.511 27.135 39.162 1.00 19.03 55 LEU B O 1
ATOM 1881 N N . GLY B 1 59 ? 32.258 25.729 39.115 1.00 18.56 56 GLY B N 1
ATOM 1882 C CA . GLY B 1 59 ? 32.649 26.043 40.474 1.00 17.02 56 GLY B CA 1
ATOM 1883 C C . GLY B 1 59 ? 32.239 24.948 41.455 1.00 21.33 56 GLY B C 1
ATOM 1884 O O . GLY B 1 59 ? 31.623 23.950 41.070 1.00 21.01 56 GLY B O 1
ATOM 1885 N N . PHE B 1 60 ? 32.583 25.152 42.727 1.00 24.64 57 PHE B N 1
ATOM 1886 C CA . PHE B 1 60 ? 32.362 24.169 43.779 1.00 23.46 57 PHE B CA 1
ATOM 1887 C C . PHE B 1 60 ? 31.412 24.694 44.880 1.00 22.32 57 PHE B C 1
ATOM 1888 O O . PHE B 1 60 ? 30.753 23.901 45.536 1.00 22.58 57 PHE B O 1
ATOM 1896 N N . ASN B 1 61 ? 31.339 26.019 45.067 1.00 19.46 58 ASN B N 1
ATOM 1897 C CA . ASN B 1 61 ? 30.412 26.635 46.031 1.00 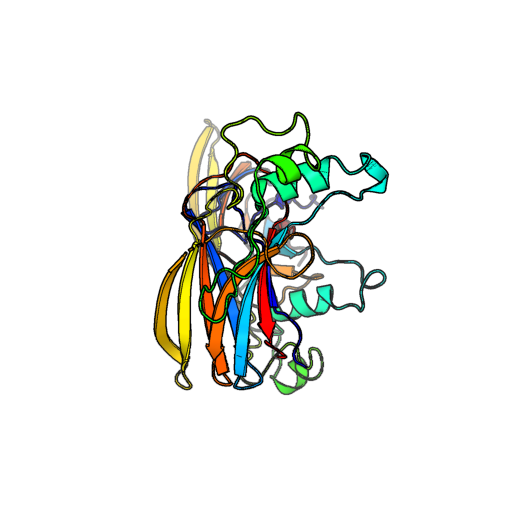13.38 58 ASN B CA 1
ATOM 1898 C C . ASN B 1 61 ? 28.962 26.565 45.557 1.00 18.89 58 ASN B C 1
ATOM 1899 O O . ASN B 1 61 ? 28.693 26.566 44.349 1.00 23.85 58 ASN B O 1
ATOM 1904 N N . SER B 1 62 ? 28.035 26.543 46.503 1.00 18.47 59 SER B N 1
ATOM 1905 C CA . SER B 1 62 ? 26.618 26.370 46.158 1.00 20.91 59 SER B CA 1
ATOM 1906 C C . SER B 1 62 ? 25.797 27.432 46.831 1.00 22.28 59 SER B C 1
ATOM 1907 O O . SER B 1 62 ? 26.069 27.800 47.984 1.00 17.11 59 SER B O 1
ATOM 1910 N N . TYR B 1 63 ? 24.767 27.901 46.134 1.00 18.16 60 TYR B N 1
ATOM 1911 C CA . TYR B 1 63 ? 23.927 28.964 46.664 1.00 22.84 60 TYR B CA 1
ATOM 1912 C C . TYR B 1 63 ? 22.459 28.601 46.458 1.00 27.34 60 TYR B C 1
ATOM 1913 O O . TYR B 1 63 ? 22.091 28.127 45.396 1.00 26.14 60 TYR B O 1
ATOM 1922 N N . ASP B 1 64 ? 21.626 28.834 47.463 1.00 21.98 61 ASP B N 1
ATOM 1923 C CA . ASP B 1 64 ? 20.197 28.547 47.335 1.00 22.92 61 ASP B CA 1
ATOM 1924 C C . ASP B 1 64 ? 19.556 29.573 46.396 1.00 22.32 61 ASP B C 1
ATOM 1925 O O . ASP B 1 64 ? 19.661 30.781 46.641 1.00 25.01 61 ASP B O 1
ATOM 1930 N N . PRO B 1 65 ? 18.909 29.108 45.299 1.00 24.42 62 PRO B N 1
ATOM 1931 C CA . PRO B 1 65 ? 18.390 30.109 44.351 1.00 21.76 62 PRO B CA 1
ATOM 1932 C C . PRO B 1 65 ? 17.171 30.850 44.890 1.00 21.34 62 PRO B C 1
ATOM 1933 O O . PRO B 1 65 ? 16.825 31.900 44.341 1.00 24.72 62 PRO B O 1
ATOM 1937 N N . ARG B 1 66 ? 16.550 30.337 45.952 1.00 17.48 63 ARG B N 1
ATOM 1938 C CA . ARG B 1 66 ? 15.390 31.019 46.537 1.00 20.80 63 ARG B CA 1
ATOM 1939 C C . ARG B 1 66 ? 15.768 32.344 47.186 1.00 24.81 63 ARG B C 1
ATOM 1940 O O . ARG B 1 66 ? 15.003 33.304 47.133 1.00 26.16 63 ARG B O 1
ATOM 1948 N N . ASP B 1 67 ? 16.947 32.413 47.794 1.00 21.42 64 ASP B N 1
ATOM 1949 C CA . ASP B 1 67 ? 17.316 33.656 48.478 1.00 22.45 64 ASP B CA 1
ATOM 1950 C C . ASP B 1 67 ? 18.783 34.047 48.358 1.00 21.81 64 ASP B C 1
ATOM 1951 O O . ASP B 1 67 ? 19.189 35.054 48.897 1.00 25.77 64 ASP B O 1
ATOM 1956 N N . GLY B 1 68 ? 19.568 33.261 47.621 1.00 22.98 65 GLY B N 1
ATOM 1957 C CA . GLY B 1 68 ? 20.977 33.535 47.454 1.00 20.62 65 GLY B CA 1
ATOM 1958 C C . GLY B 1 68 ? 21.863 33.095 48.602 1.00 22.90 65 GLY B C 1
ATOM 1959 O O . GLY B 1 68 ? 23.077 33.339 48.582 1.00 23.77 65 GLY B O 1
ATOM 1960 N N . LYS B 1 69 ? 21.290 32.456 49.620 1.00 20.45 66 LYS B N 1
ATOM 1961 C CA . LYS B 1 69 ? 22.123 32.078 50.767 1.00 22.55 66 LYS B CA 1
ATOM 1962 C C . LYS B 1 69 ? 23.202 31.068 50.350 1.00 23.02 66 LYS B C 1
ATOM 1963 O O . LYS B 1 69 ? 22.909 30.096 49.655 1.00 20.01 66 LYS B O 1
ATOM 1969 N N . GLN B 1 70 ? 24.443 31.265 50.784 1.00 22.53 67 GLN B N 1
ATOM 1970 C CA . GLN B 1 70 ? 25.461 30.257 50.494 1.00 16.87 67 GLN B CA 1
ATOM 1971 C C . GLN B 1 70 ? 25.190 28.965 51.267 1.00 24.92 67 GLN B C 1
ATOM 1972 O O . GLN B 1 70 ? 25.204 28.968 52.492 1.00 28.48 67 GLN B O 1
ATOM 1978 N N . VAL B 1 71 ? 24.945 27.8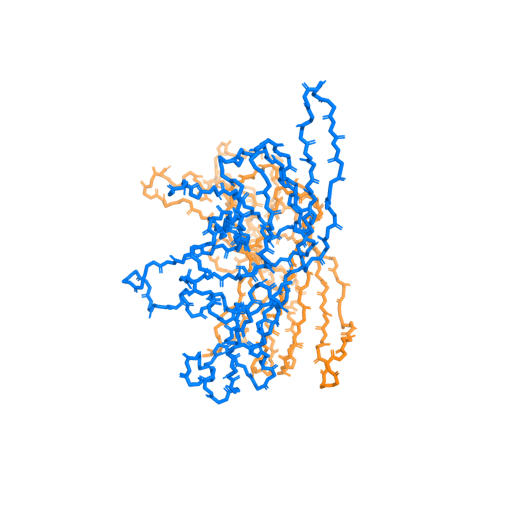56 50.574 1.00 21.51 68 VAL B N 1
ATOM 1979 C CA . VAL B 1 71 ? 24.696 26.599 51.299 1.00 24.47 68 VAL B CA 1
ATOM 1980 C C . VAL B 1 71 ? 25.822 25.594 51.132 1.00 27.37 68 VAL B C 1
ATOM 1981 O O . VAL B 1 71 ? 25.757 24.498 51.660 1.00 26.03 68 VAL B O 1
ATOM 1985 N N . GLY B 1 72 ? 26.846 25.964 50.373 1.00 20.72 69 GLY B N 1
ATOM 1986 C CA . GLY B 1 72 ? 27.912 25.030 50.076 1.00 22.38 69 GLY B CA 1
ATOM 1987 C C . GLY B 1 72 ? 29.195 25.819 49.966 1.00 24.76 69 GLY B C 1
ATOM 1988 O O . GLY B 1 72 ? 29.266 26.805 49.231 1.00 18.94 69 GLY B O 1
ATOM 1989 N N . TYR B 1 73 ? 30.179 25.427 50.762 1.00 25.49 70 TYR B N 1
ATOM 1990 C CA . TYR B 1 73 ? 31.490 26.053 50.731 1.00 18.24 70 TYR B CA 1
ATOM 1991 C C . TYR B 1 73 ? 32.557 24.972 50.550 1.00 26.97 70 TYR B C 1
ATOM 1992 O O . TYR B 1 73 ? 32.518 23.922 51.215 1.00 19.73 70 TYR B O 1
ATOM 2001 N N . VAL B 1 74 ? 33.480 25.213 49.620 1.00 24.48 71 VAL B N 1
ATOM 2002 C CA . VAL B 1 74 ? 34.563 24.266 49.329 1.00 21.99 71 VAL B CA 1
ATOM 2003 C C . VAL B 1 74 ? 35.889 25.032 49.177 1.00 24.98 71 VAL B C 1
ATOM 2004 O O . VAL B 1 74 ? 35.954 26.077 48.508 1.00 22.80 71 VAL B O 1
ATOM 2008 N N . ASP B 1 75 ? 36.940 24.516 49.802 1.00 22.68 72 ASP B N 1
ATOM 2009 C CA . ASP B 1 75 ? 38.215 25.201 49.800 1.00 29.69 72 ASP B CA 1
ATOM 2010 C C . ASP B 1 75 ? 38.993 24.761 48.574 1.00 23.16 72 ASP B C 1
ATOM 2011 O O . ASP B 1 75 ? 38.734 23.698 48.003 1.00 24.42 72 ASP B O 1
ATOM 2016 N N . TYR B 1 76 ? 39.931 25.604 48.157 1.00 29.37 73 TYR B N 1
ATOM 2017 C CA . TYR B 1 76 ? 40.807 25.277 47.045 1.00 26.90 73 TYR B CA 1
ATOM 2018 C C . TYR B 1 76 ? 41.361 23.867 47.213 1.00 21.88 73 TYR B C 1
ATOM 2019 O O . TYR B 1 76 ? 41.389 23.083 46.268 1.00 25.63 73 TYR B O 1
ATOM 2028 N N . ARG B 1 77 ? 41.802 23.513 48.416 1.00 28.16 74 ARG B N 1
ATOM 2029 C CA . ARG B 1 77 ? 42.414 22.188 48.592 1.00 29.32 74 ARG B CA 1
ATOM 2030 C C . ARG B 1 77 ? 41.578 21.040 47.996 1.00 28.69 74 ARG B C 1
ATOM 2031 O O . ARG B 1 77 ? 42.108 20.125 47.349 1.00 27.29 74 ARG B O 1
ATOM 2039 N N . LEU B 1 78 ? 40.267 21.080 48.213 1.00 25.53 75 LEU B N 1
ATOM 2040 C CA . LEU B 1 78 ? 39.389 20.041 47.684 1.00 23.71 75 LEU B CA 1
ATOM 2041 C C . LEU B 1 78 ? 39.140 20.167 46.192 1.00 18.04 75 LEU B C 1
ATOM 2042 O O . LEU B 1 78 ? 39.012 19.161 45.495 1.00 22.37 75 LEU B O 1
ATOM 2047 N N . ALA B 1 79 ? 38.995 21.396 45.708 1.00 20.70 76 ALA B N 1
ATOM 2048 C CA . ALA B 1 79 ? 38.889 21.593 44.264 1.00 25.45 76 ALA B CA 1
ATOM 2049 C C . ALA B 1 79 ? 40.138 21.005 43.624 1.00 26.24 76 ALA B C 1
ATOM 2050 O O . ALA B 1 79 ? 40.047 20.299 42.617 1.00 27.29 76 ALA B O 1
ATOM 2052 N N . LYS B 1 80 ? 41.304 21.250 44.227 1.00 26.03 77 LYS B N 1
ATOM 2053 C CA . LYS B 1 80 ? 42.563 20.727 43.659 1.00 20.85 77 LYS B CA 1
ATOM 2054 C C . LYS B 1 80 ? 42.627 19.179 43.661 1.00 26.25 77 LYS B C 1
ATOM 2055 O O . LYS B 1 80 ? 43.101 18.568 42.706 1.00 26.98 77 LYS B O 1
ATOM 2061 N N . SER B 1 81 ? 42.152 18.560 44.736 1.00 26.93 78 SER B N 1
ATOM 2062 C CA . SER B 1 81 ? 42.067 17.102 44.837 1.00 25.12 78 SER B CA 1
ATOM 2063 C C . SER B 1 81 ? 41.155 16.564 43.752 1.00 31.80 78 SER B C 1
ATOM 2064 O O . SER B 1 81 ? 41.422 15.511 43.160 1.00 30.19 78 SER B O 1
ATOM 2067 N N A GLU B 1 82 ? 40.073 17.294 43.479 0.53 28.03 79 GLU B N 1
ATOM 2068 N N B GLU B 1 82 ? 40.077 17.285 43.464 0.47 28.12 79 GLU B N 1
ATOM 2069 C CA A GLU B 1 82 ? 39.120 16.848 42.468 0.53 25.49 79 GLU B CA 1
ATOM 2070 C CA B GLU B 1 82 ? 39.159 16.805 42.442 0.47 25.82 79 GLU B CA 1
ATOM 2071 C C A GLU B 1 82 ? 39.678 17.027 41.052 0.53 27.12 79 GLU B C 1
ATOM 2072 C C B GLU B 1 82 ? 39.695 17.019 41.031 0.47 27.25 79 GLU B C 1
ATOM 2073 O O A GLU B 1 82 ? 39.646 16.091 40.251 0.53 28.93 79 GLU B O 1
ATOM 2074 O O B GLU B 1 82 ? 39.661 16.102 40.209 0.47 28.98 79 GLU B O 1
ATOM 2085 N N . LEU B 1 83 ? 40.189 18.229 40.760 1.00 20.60 80 LEU B N 1
ATOM 2086 C CA . LEU B 1 83 ? 40.547 18.638 39.398 1.00 23.71 80 LEU B CA 1
ATOM 2087 C C . LEU B 1 83 ? 42.052 18.549 39.028 1.00 27.15 80 LEU B C 1
ATOM 2088 O O . LEU B 1 83 ? 42.400 18.565 37.852 1.00 27.30 80 LEU B O 1
ATOM 2093 N N . GLY B 1 84 ? 42.929 18.488 40.023 1.00 22.73 81 GLY B N 1
ATOM 2094 C CA . GLY B 1 84 ? 44.359 18.350 39.788 1.00 24.22 81 GLY B CA 1
ATOM 2095 C C . GLY B 1 84 ? 44.962 19.446 38.922 1.00 25.53 81 GLY B C 1
ATOM 2096 O O . GLY B 1 84 ? 44.868 20.629 39.247 1.00 31.60 81 GLY B O 1
ATOM 2097 N N . ASP B 1 85 ? 45.569 19.057 37.806 1.00 32.92 82 ASP B N 1
ATOM 2098 C CA . ASP B 1 85 ? 46.281 20.005 36.945 1.00 35.70 82 ASP B CA 1
ATOM 2099 C C . ASP B 1 85 ? 45.371 20.892 36.102 1.00 38.31 82 ASP B C 1
ATOM 2100 O O . ASP B 1 85 ? 45.851 21.752 35.346 1.00 34.38 82 ASP B O 1
ATOM 2105 N N . LEU B 1 86 ? 44.064 20.684 36.214 1.00 31.29 83 LEU B N 1
ATOM 2106 C CA . LEU B 1 86 ? 43.120 21.508 35.464 1.00 32.00 83 LEU B CA 1
ATOM 2107 C C . LEU B 1 86 ? 43.029 22.893 36.067 1.00 29.99 83 LEU B C 1
ATOM 2108 O O . LEU B 1 86 ? 42.493 23.809 35.448 1.00 26.16 83 LEU B O 1
ATOM 2113 N N . ILE B 1 87 ? 43.520 23.039 37.294 1.00 24.49 84 ILE B N 1
ATOM 2114 C CA . ILE B 1 87 ? 43.470 24.330 37.950 1.00 21.83 84 ILE B CA 1
ATOM 2115 C C . ILE B 1 87 ? 44.806 24.718 38.557 1.00 31.60 84 ILE B C 1
ATOM 2116 O O . ILE B 1 87 ? 45.693 23.873 38.726 1.00 32.13 84 ILE B O 1
ATOM 2121 N N . ASP B 1 88 ? 44.929 26.004 38.894 1.00 32.74 85 ASP B N 1
ATOM 2122 C CA . ASP B 1 88 ? 46.101 26.520 39.596 1.00 42.46 85 ASP B CA 1
ATOM 2123 C C . ASP B 1 88 ? 45.658 27.306 40.826 1.00 40.41 85 ASP B C 1
ATOM 2124 O O . ASP B 1 88 ? 44.461 27.432 41.093 1.00 33.92 85 ASP B O 1
ATOM 2129 N N . GLU B 1 89 ? 46.626 27.860 41.549 1.00 38.76 86 GLU B N 1
ATOM 2130 C CA . GLU B 1 89 ? 46.387 28.391 42.888 1.00 41.93 86 GLU B CA 1
ATOM 2131 C C . GLU B 1 89 ? 45.416 29.571 42.918 1.00 31.03 86 GLU B C 1
ATOM 2132 O O . GLU B 1 89 ? 44.953 29.969 43.973 1.00 34.43 86 GLU B O 1
ATOM 2138 N N . THR B 1 90 ? 45.126 30.139 41.758 1.00 26.80 87 THR B N 1
ATOM 2139 C CA . THR B 1 90 ? 44.273 31.303 41.689 1.00 31.56 87 THR B CA 1
ATOM 2140 C C . THR B 1 90 ? 42.804 30.895 41.433 1.00 26.59 87 THR B C 1
ATOM 2141 O O . THR B 1 90 ? 41.957 31.739 41.165 1.00 33.21 87 THR B O 1
ATOM 2145 N N . TYR B 1 91 ? 42.522 29.601 41.505 1.00 21.92 88 TYR B N 1
ATOM 2146 C CA . TYR B 1 91 ? 41.181 29.109 41.186 1.00 28.63 88 TYR B CA 1
ATOM 2147 C C . TYR B 1 91 ? 40.141 29.661 42.171 1.00 28.07 88 TYR B C 1
ATOM 2148 O O . TYR B 1 91 ? 40.303 29.503 43.376 1.00 31.23 88 TYR B O 1
ATOM 2157 N N . ASP B 1 92 ? 39.083 30.287 41.659 1.00 24.35 89 ASP B N 1
ATOM 2158 C CA . ASP B 1 92 ? 37.943 30.713 42.490 1.00 25.68 89 ASP B CA 1
ATOM 2159 C C . ASP B 1 92 ? 36.842 29.646 42.529 1.00 26.85 89 ASP B C 1
ATOM 2160 O O . ASP B 1 92 ? 36.230 29.344 41.501 1.00 22.98 89 ASP B O 1
ATOM 2165 N N . CYS B 1 93 ? 36.578 29.073 43.703 1.00 17.55 90 CYS B N 1
ATOM 2166 C CA . CYS B 1 93 ? 35.543 28.044 43.800 1.00 24.18 90 CYS B CA 1
ATOM 2167 C C . CYS B 1 93 ? 34.101 28.501 43.506 1.00 23.06 90 CYS B C 1
ATOM 2168 O O . CYS B 1 93 ? 33.189 27.666 43.455 1.00 21.73 90 CYS B O 1
ATOM 2171 N N . ASP B 1 94 ? 33.894 29.796 43.281 1.00 18.73 91 ASP B N 1
ATOM 2172 C CA . ASP B 1 94 ? 32.586 30.261 42.808 1.00 19.20 91 ASP B CA 1
ATOM 2173 C C . ASP B 1 94 ? 32.444 29.948 41.326 1.00 23.72 91 ASP B C 1
ATOM 2174 O O . ASP B 1 94 ? 31.363 30.119 40.754 1.00 22.14 91 ASP B O 1
ATOM 2179 N N . GLY B 1 95 ? 33.547 29.517 40.711 1.00 22.43 92 GLY B N 1
ATOM 2180 C CA . GLY B 1 95 ? 33.569 29.143 39.303 1.00 20.65 92 GLY B CA 1
ATOM 2181 C C . GLY B 1 95 ? 33.517 30.347 38.380 1.00 22.30 92 GLY B C 1
ATOM 2182 O O . GLY B 1 95 ? 33.691 31.481 38.838 1.00 21.13 92 GLY B O 1
ATOM 2183 N N . THR B 1 96 ? 33.266 30.116 37.091 1.00 22.24 93 THR B N 1
ATOM 2184 C CA . THR B 1 96 ? 33.185 31.225 36.133 1.00 18.41 93 THR B CA 1
ATOM 2185 C C . THR B 1 96 ? 31.861 31.972 36.236 1.00 19.73 93 THR B C 1
ATOM 2186 O O . THR B 1 96 ? 30.778 31.382 36.058 1.00 22.17 93 THR B O 1
ATOM 2190 N N . VAL B 1 97 ? 31.944 33.276 36.520 1.00 18.74 94 VAL B N 1
ATOM 2191 C CA . VAL B 1 97 ? 30.745 34.139 36.529 1.00 21.18 94 VAL B CA 1
ATOM 2192 C C . VAL B 1 97 ? 30.143 34.249 35.124 1.00 20.18 94 VAL B C 1
ATOM 2193 O O . VAL B 1 97 ? 30.833 34.610 34.173 1.00 21.41 94 VAL B O 1
ATOM 2197 N N . VAL B 1 98 ? 28.867 33.913 34.969 1.00 19.77 95 VAL B N 1
ATOM 2198 C CA . VAL B 1 98 ? 28.253 34.025 33.645 1.00 19.42 95 VAL B CA 1
ATOM 2199 C C . VAL B 1 98 ? 27.083 35.019 33.719 1.00 20.43 95 VAL B C 1
ATOM 2200 O O . VAL B 1 98 ? 26.029 34.691 34.270 1.00 21.07 95 VAL B O 1
ATOM 2204 N N . PRO B 1 99 ? 27.296 36.253 33.208 1.00 20.19 96 PRO B N 1
ATOM 2205 C CA . PRO B 1 99 ? 26.226 37.251 33.213 1.00 21.13 96 PRO B CA 1
ATOM 2206 C C . PRO B 1 99 ? 25.099 36.870 32.254 1.00 21.10 96 PRO B C 1
ATOM 2207 O O . PRO B 1 99 ? 25.347 36.676 31.058 1.00 21.48 96 PRO B O 1
ATOM 2211 N N . ILE B 1 100 ? 23.881 36.777 32.792 1.00 19.43 97 ILE B N 1
ATOM 2212 C CA . ILE B 1 100 ? 22.686 36.356 32.047 1.00 23.67 97 ILE B CA 1
ATOM 2213 C C . ILE B 1 100 ? 21.600 37.383 32.319 1.00 28.57 97 ILE B C 1
ATOM 2214 O O . ILE B 1 100 ? 21.350 37.751 33.482 1.00 23.16 97 ILE B O 1
ATOM 2219 N N . LYS B 1 101 ? 20.970 37.877 31.261 1.00 19.63 98 LYS B N 1
ATOM 2220 C CA . LYS B 1 101 ? 19.906 38.852 31.429 1.00 18.92 98 LYS B CA 1
ATOM 2221 C C . LYS B 1 101 ? 18.588 38.198 31.072 1.00 24.48 98 LYS B C 1
ATOM 2222 O O . LYS B 1 101 ? 18.440 37.587 30.000 1.00 26.79 98 LYS B O 1
ATOM 2228 N N . ILE B 1 102 ? 17.627 38.312 31.975 1.00 24.41 99 ILE B N 1
ATOM 2229 C CA . ILE B 1 102 ? 16.340 37.666 31.775 1.00 28.11 99 ILE B CA 1
ATOM 2230 C C . ILE B 1 102 ? 15.228 38.707 31.806 1.00 28.31 99 ILE B C 1
ATOM 2231 O O . ILE B 1 102 ? 15.073 39.448 32.779 1.00 26.02 99 ILE B O 1
ATOM 2236 N N . THR B 1 103 ? 14.473 38.762 30.715 1.00 24.61 100 THR B N 1
ATOM 2237 C CA . THR B 1 103 ? 13.350 39.665 30.594 1.00 19.90 100 THR B CA 1
ATOM 2238 C C . THR B 1 103 ? 12.093 38.825 30.489 1.00 22.54 100 THR B C 1
ATOM 2239 O O . THR B 1 103 ? 12.065 37.860 29.738 1.00 26.52 100 THR B O 1
ATOM 2243 N N . ILE B 1 104 ? 11.043 39.192 31.208 1.00 20.08 101 ILE B N 1
ATOM 2244 C CA . ILE B 1 104 ? 9.833 38.382 31.164 1.00 22.34 101 ILE B CA 1
ATOM 2245 C C . ILE B 1 104 ? 8.635 39.252 30.936 1.00 29.18 101 ILE B C 1
ATOM 2246 O O . ILE B 1 104 ? 8.410 40.206 31.704 1.00 23.49 101 ILE B O 1
ATOM 2251 N N . HIS B 1 105 ? 7.873 38.934 29.884 1.00 27.54 102 HIS B N 1
ATOM 2252 C CA . HIS B 1 105 ? 6.581 39.570 29.669 1.00 30.13 102 HIS B CA 1
ATOM 2253 C C . HIS B 1 105 ? 5.435 38.612 29.957 1.00 29.60 102 HIS B C 1
ATOM 2254 O O . HIS B 1 105 ? 5.509 37.425 29.664 1.00 34.24 102 HIS B O 1
ATOM 2261 N N . GLN B 1 106 ? 4.368 39.126 30.539 1.00 31.07 103 GLN B N 1
ATOM 2262 C CA . GLN B 1 106 ? 3.165 38.331 30.668 1.00 31.93 103 GLN B CA 1
ATOM 2263 C C . GLN B 1 106 ? 2.264 38.619 29.485 1.00 34.58 103 GLN B C 1
ATOM 2264 O O . GLN B 1 106 ? 2.105 39.771 29.089 1.00 33.31 103 GLN B O 1
ATOM 2270 N N . ILE B 1 107 ? 1.680 37.571 28.913 1.00 34.52 104 ILE B N 1
ATOM 2271 C CA . ILE B 1 107 ? 0.760 37.760 27.809 1.00 41.58 104 ILE B CA 1
ATOM 2272 C C . ILE B 1 107 ? -0.646 37.909 28.368 1.00 47.18 104 ILE B C 1
ATOM 2273 O O . ILE B 1 107 ? -1.120 37.060 29.126 1.00 46.56 104 ILE B O 1
ATOM 2278 N N . ASN B 1 108 ? -1.297 39.016 28.035 1.00 53.55 105 ASN B N 1
ATOM 2279 C CA . ASN B 1 108 ? -2.632 39.278 28.562 1.00 56.47 105 ASN B CA 1
ATOM 2280 C C . ASN B 1 108 ? -3.739 38.664 27.704 1.00 60.19 105 ASN B C 1
ATOM 2281 O O . ASN B 1 108 ? -3.489 38.184 26.595 1.00 54.35 105 ASN B O 1
ATOM 2286 N N . GLN B 1 109 ? -4.956 38.666 28.240 1.00 74.56 106 GLN B N 1
ATOM 2287 C CA . GLN B 1 109 ? -6.121 38.162 27.519 1.00 84.12 106 GLN B CA 1
ATOM 2288 C C . GLN B 1 109 ? -6.270 38.873 26.180 1.00 82.59 106 GLN B C 1
ATOM 2289 O O . GLN B 1 109 ? -6.396 38.230 25.138 1.00 82.03 106 GLN B O 1
ATOM 2295 N N . ASP B 1 110 ? -6.241 40.202 2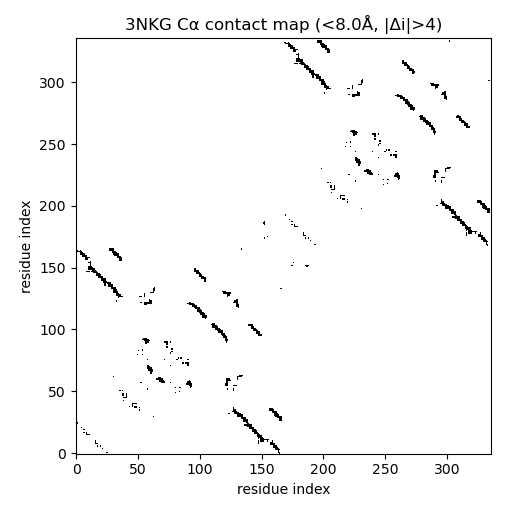6.214 1.00 83.84 107 ASP B N 1
ATOM 2296 C CA . ASP B 1 110 ? -6.251 41.013 24.997 1.00 83.60 107 ASP B CA 1
ATOM 2297 C C . ASP B 1 110 ? -5.063 40.675 24.102 1.00 79.37 107 ASP B C 1
ATOM 2298 O O . ASP B 1 110 ? -4.938 41.202 22.996 1.00 78.04 107 ASP B O 1
ATOM 2303 N N . ASN B 1 111 ? -4.203 39.789 24.602 1.00 77.39 108 ASN B N 1
ATOM 2304 C CA . ASN B 1 111 ? -2.985 39.349 23.917 1.00 76.31 108 ASN B CA 1
ATOM 2305 C C . ASN B 1 111 ? -1.899 40.425 23.888 1.00 71.50 108 ASN B C 1
ATOM 2306 O O . ASN B 1 111 ? -0.879 40.290 23.202 1.00 60.47 108 ASN B O 1
ATOM 2311 N N . THR B 1 112 ? -2.133 41.497 24.638 1.00 73.55 109 THR B N 1
ATOM 2312 C CA . THR B 1 112 ? -1.118 42.516 24.839 1.00 70.88 109 THR B CA 1
ATOM 2313 C C . THR B 1 112 ? -0.016 41.927 25.714 1.00 65.58 109 THR B C 1
ATOM 2314 O O . THR B 1 112 ? -0.231 40.934 26.410 1.00 63.92 109 THR B O 1
ATOM 2318 N N . LYS B 1 113 ? 1.159 42.546 25.680 1.00 60.16 110 LYS B N 1
ATOM 2319 C CA . LYS B 1 113 ? 2.285 42.098 26.492 1.00 54.84 110 LYS B CA 1
ATOM 2320 C C . LYS B 1 113 ? 2.677 43.112 27.569 1.00 52.18 110 LYS B C 1
ATOM 2321 O O . LYS B 1 113 ? 3.001 44.256 27.265 1.00 58.74 110 LYS B O 1
ATOM 2327 N N . LYS B 1 114 ? 2.628 42.686 28.829 1.00 43.15 111 LYS B N 1
ATOM 2328 C CA . LYS B 1 114 ? 3.055 43.520 29.949 1.00 40.78 111 LYS B CA 1
ATOM 2329 C C . LYS B 1 114 ? 4.422 43.072 30.489 1.00 39.00 111 LYS B C 1
ATOM 2330 O O . LYS B 1 114 ? 4.600 41.906 30.842 1.00 31.90 111 LYS B O 1
ATOM 2336 N N . LEU B 1 115 ? 5.379 43.996 30.546 1.00 34.08 112 LEU B N 1
ATOM 2337 C CA . LEU B 1 115 ? 6.707 43.704 31.083 1.00 33.56 112 LEU B CA 1
ATOM 2338 C C . LEU B 1 115 ? 6.640 43.552 32.585 1.00 32.57 112 LEU B C 1
ATOM 2339 O O . LEU B 1 115 ? 6.282 44.492 33.287 1.00 35.94 112 LEU B O 1
ATOM 2344 N N . ILE B 1 116 ? 6.991 42.374 33.096 1.00 26.54 113 ILE B N 1
ATOM 2345 C CA . ILE B 1 116 ? 6.977 42.193 34.538 1.00 19.49 113 ILE B CA 1
ATOM 2346 C C . ILE B 1 116 ? 8.343 42.041 35.191 1.00 27.30 113 ILE B C 1
ATOM 2347 O O . ILE B 1 116 ? 8.455 42.225 36.409 1.00 23.86 113 ILE B O 1
ATOM 2352 N N . ALA B 1 117 ? 9.377 41.703 34.410 1.00 26.31 114 ALA B N 1
ATOM 2353 C CA . ALA B 1 117 ? 10.719 41.614 34.998 1.00 26.43 114 ALA B CA 1
ATOM 2354 C C . ALA B 1 117 ? 11.816 41.769 33.959 1.00 24.88 114 ALA B C 1
ATOM 2355 O O . ALA B 1 117 ? 11.689 41.292 32.828 1.00 21.98 114 ALA B O 1
ATOM 2357 N N . ASP B 1 118 ? 12.898 42.422 34.367 1.00 23.81 115 ASP B N 1
ATOM 2358 C CA . ASP B 1 118 ? 14.084 42.588 33.517 1.00 28.64 115 ASP B CA 1
ATOM 2359 C C . ASP B 1 118 ? 15.269 42.642 34.473 1.00 27.02 115 ASP B C 1
ATOM 2360 O O . ASP B 1 118 ? 15.474 43.636 35.175 1.00 25.49 115 ASP B O 1
ATOM 2365 N N . ASN B 1 119 ? 16.011 41.548 34.537 1.00 17.85 116 ASN B N 1
ATOM 2366 C CA . ASN B 1 119 ? 17.003 41.377 35.565 1.00 13.73 116 ASN B CA 1
ATOM 2367 C C . ASN B 1 119 ? 18.311 40.835 34.980 1.00 21.71 116 ASN B C 1
ATOM 2368 O O . ASN B 1 119 ? 18.289 39.925 34.157 1.00 23.31 116 ASN B O 1
ATOM 2373 N N . LEU B 1 120 ? 19.429 41.418 35.406 1.00 19.51 117 LEU B N 1
ATOM 2374 C CA . LEU B 1 120 ? 20.765 40.936 35.069 1.00 22.99 117 LEU B CA 1
ATOM 2375 C C . LEU B 1 120 ? 21.259 40.106 36.239 1.00 27.83 117 LEU B C 1
ATOM 2376 O O . LEU B 1 120 ? 21.339 40.619 37.360 1.00 25.64 117 LEU B O 1
ATOM 2381 N N . TYR B 1 121 ? 21.577 38.833 35.997 1.00 24.94 118 TYR B N 1
ATOM 2382 C CA . TYR B 1 121 ? 22.060 37.930 37.065 1.00 27.73 118 TYR B CA 1
ATOM 2383 C C . TYR B 1 121 ? 23.534 37.635 36.836 1.00 24.30 118 TYR B C 1
ATOM 2384 O O . TYR B 1 121 ? 23.912 37.152 35.762 1.00 25.93 118 TYR B O 1
ATOM 2401 N N . THR B 1 123 ? 25.554 35.166 37.374 1.00 20.77 120 THR B N 1
ATOM 2402 C CA . THR B 1 123 ? 25.352 33.799 37.878 1.00 19.07 120 THR B CA 1
ATOM 2403 C C . THR B 1 123 ? 26.682 33.174 38.303 1.00 18.61 120 THR B C 1
ATOM 2404 O O . THR B 1 123 ? 27.750 33.497 37.754 1.00 18.70 120 THR B O 1
ATOM 2408 N N . LYS B 1 124 ? 26.626 32.297 39.298 1.00 17.79 121 LYS B N 1
ATOM 2409 C CA . LYS B 1 124 ? 27.844 31.706 39.837 1.00 22.62 121 LYS B CA 1
ATOM 2410 C C . LYS B 1 124 ? 27.553 30.407 40.544 1.00 22.12 121 LYS B C 1
ATOM 2411 O O . LYS B 1 124 ? 26.422 30.162 40.989 1.00 19.25 121 LYS B O 1
ATOM 2417 N N . GLY B 1 125 ? 28.576 29.569 40.662 1.00 19.34 122 GLY B N 1
ATOM 2418 C CA . GLY B 1 125 ? 28.448 28.416 41.539 1.00 19.97 122 GLY B CA 1
ATOM 2419 C C . GLY B 1 125 ? 27.819 27.171 40.945 1.00 17.08 122 GLY B C 1
ATOM 2420 O O . GLY B 1 125 ? 27.476 27.077 39.744 1.00 16.30 122 GLY B O 1
ATOM 2421 N N . ASN B 1 126 ? 27.732 26.174 41.809 1.00 20.50 123 ASN B N 1
ATOM 2422 C CA . ASN B 1 126 ? 27.377 24.825 41.436 1.00 21.42 123 ASN B CA 1
ATOM 2423 C C . ASN B 1 126 ? 25.943 24.576 41.919 1.00 28.85 123 ASN B C 1
ATOM 2424 O O . ASN B 1 126 ? 25.685 24.549 43.120 1.00 26.92 123 ASN B O 1
ATOM 2429 N N . GLY B 1 127 ? 25.020 24.395 40.988 1.00 26.44 124 GLY B N 1
ATOM 2430 C CA . GLY B 1 127 ? 23.635 24.178 41.348 1.00 26.04 124 GLY B CA 1
ATOM 2431 C C . GLY B 1 127 ? 23.348 22.758 41.794 1.00 26.11 124 GLY B C 1
ATOM 2432 O O . GLY B 1 127 ? 24.228 21.886 41.848 1.00 23.80 124 GLY B O 1
ATOM 2433 N N . SER B 1 128 ? 22.071 22.540 42.078 1.00 27.90 125 SER B N 1
ATOM 2434 C CA . SER B 1 128 ? 21.556 21.332 42.698 1.00 35.83 125 SER B CA 1
ATOM 2435 C C . SER B 1 128 ? 21.749 20.050 41.881 1.00 43.55 125 SER B C 1
ATOM 2436 O O . SER B 1 128 ? 22.418 19.132 42.336 1.00 58.38 125 SER B O 1
ATOM 2439 N N . GLY B 1 129 ? 21.165 19.972 40.686 1.00 30.61 126 GLY B N 1
ATOM 2440 C CA . GLY B 1 129 ? 21.282 18.759 39.886 1.00 25.73 126 GLY B CA 1
ATOM 2441 C C . GLY B 1 129 ? 22.633 18.501 39.204 1.00 33.01 126 GLY B C 1
ATOM 2442 O O . GLY B 1 129 ? 23.679 18.997 39.624 1.00 31.76 126 GLY B O 1
ATOM 2443 N N . ALA B 1 130 ? 22.606 17.695 38.148 1.00 25.18 127 ALA B N 1
ATOM 2444 C CA . ALA B 1 130 ? 23.824 17.259 37.491 1.00 30.65 127 ALA B CA 1
ATOM 2445 C C . ALA B 1 130 ? 24.339 18.331 36.541 1.00 25.90 127 ALA B C 1
ATOM 2446 O O . ALA B 1 130 ? 23.637 18.735 35.635 1.00 26.57 127 ALA B O 1
ATOM 2448 N N . TYR B 1 131 ? 25.562 18.787 36.762 1.00 25.39 128 TYR B N 1
ATOM 2449 C CA . TYR B 1 131 ? 26.146 19.849 35.943 1.00 28.37 128 TYR B CA 1
ATOM 2450 C C . TYR B 1 131 ? 25.175 21.006 35.643 1.00 24.01 128 TYR B C 1
ATOM 2451 O O . TYR B 1 131 ? 24.904 21.345 34.469 1.00 22.87 128 TYR B O 1
ATOM 2460 N N . THR B 1 132 ? 24.675 21.622 36.701 1.00 15.42 129 THR B N 1
ATOM 2461 C CA . THR B 1 132 ? 23.769 22.747 36.555 1.00 21.25 129 THR B CA 1
ATOM 2462 C C . THR B 1 132 ? 24.315 23.978 37.219 1.00 20.85 129 THR B C 1
ATOM 2463 O O . THR B 1 132 ? 25.148 23.904 38.126 1.00 23.96 129 THR B O 1
ATOM 2467 N N . ARG B 1 133 ? 23.814 25.121 36.776 1.00 20.91 130 ARG B N 1
ATOM 2468 C CA . ARG B 1 133 ? 24.027 26.358 37.502 1.00 22.04 130 ARG B CA 1
ATOM 2469 C C . ARG B 1 133 ? 22.693 27.011 37.798 1.00 25.56 130 ARG B C 1
ATOM 2470 O O . ARG B 1 133 ? 21.930 27.321 36.883 1.00 23.30 130 ARG B O 1
ATOM 2478 N N . ASP B 1 134 ? 22.438 27.256 39.077 1.00 23.68 131 ASP B N 1
ATOM 2479 C CA . ASP B 1 134 ? 21.145 27.767 39.519 1.00 24.90 131 ASP B CA 1
ATOM 2480 C C . ASP B 1 134 ? 21.154 29.275 39.306 1.00 36.44 131 ASP B C 1
ATOM 2481 O O . ASP B 1 134 ? 22.070 29.947 39.764 1.00 50.20 131 ASP B O 1
ATOM 2486 N N . ILE B 1 135 ? 20.164 29.810 38.592 1.00 26.81 132 ILE B N 1
ATOM 2487 C CA . ILE B 1 135 ? 20.093 31.260 38.378 1.00 23.95 132 ILE B CA 1
ATOM 2488 C C . ILE B 1 135 ? 19.256 31.950 39.457 1.00 29.00 132 ILE B C 1
ATOM 2489 O O . ILE B 1 135 ? 19.753 32.812 40.187 1.00 26.94 132 ILE B O 1
ATOM 2494 N N . THR B 1 136 ? 17.981 31.575 39.559 1.00 21.97 133 THR B N 1
ATOM 2495 C CA . THR B 1 136 ? 17.117 32.180 40.563 1.00 22.04 133 THR B CA 1
ATOM 2496 C C . THR B 1 136 ? 15.848 31.349 40.643 1.00 20.83 133 THR B C 1
ATOM 2497 O O . THR B 1 136 ? 15.679 30.398 39.880 1.00 19.09 133 THR B O 1
ATOM 2501 N N . THR B 1 137 ? 14.997 31.682 41.599 1.00 17.69 134 THR B N 1
ATOM 2502 C CA . THR B 1 137 ? 13.695 31.041 41.749 1.00 26.35 134 THR B CA 1
ATOM 2503 C C . THR B 1 137 ? 12.658 32.144 41.746 1.00 29.86 134 THR B C 1
ATOM 2504 O O . THR B 1 137 ? 12.839 33.174 42.397 1.00 31.83 134 THR B O 1
ATOM 2508 N N . ILE B 1 138 ? 11.564 31.949 41.025 1.00 22.80 135 ILE B N 1
ATOM 2509 C CA . ILE B 1 138 ? 10.584 33.017 40.895 1.00 22.05 135 ILE B CA 1
ATOM 2510 C C . ILE B 1 138 ? 9.144 32.506 41.041 1.00 24.38 135 ILE B C 1
ATOM 2511 O O . ILE B 1 138 ? 8.810 31.442 40.523 1.00 21.70 135 ILE B O 1
ATOM 2516 N N . SER B 1 139 ? 8.297 33.253 41.754 1.00 21.86 136 SER B N 1
ATOM 2517 C CA . SER B 1 139 ? 6.886 32.882 41.831 1.00 25.82 136 SER B CA 1
ATOM 2518 C C . SER B 1 139 ? 6.131 33.372 40.596 1.00 28.74 136 SER B C 1
ATOM 2519 O O . SER B 1 139 ? 6.094 34.572 40.313 1.00 29.11 136 SER B O 1
ATOM 2522 N N . LEU B 1 140 ? 5.536 32.448 39.853 1.00 23.63 137 LEU B N 1
ATOM 2523 C CA . LEU B 1 140 ? 4.717 32.845 38.719 1.00 21.44 137 LEU B CA 1
ATOM 2524 C C . LEU B 1 140 ? 3.302 32.292 38.851 1.00 25.83 137 LEU B C 1
ATOM 2525 O O . LEU B 1 140 ? 3.104 31.128 39.227 1.00 29.90 137 LEU B O 1
ATOM 2530 N N . ASP B 1 141 ? 2.322 33.127 38.544 1.00 25.90 138 ASP B N 1
ATOM 2531 C CA . ASP B 1 141 ? 0.946 32.660 38.535 1.00 27.39 138 ASP B CA 1
ATOM 2532 C C . ASP B 1 141 ? 0.651 31.889 37.244 1.00 32.81 138 ASP B C 1
ATOM 2533 O O . ASP B 1 141 ? 1.316 32.088 36.220 1.00 28.14 138 ASP B O 1
ATOM 2538 N N . LYS B 1 142 ? -0.321 30.980 37.325 1.00 31.02 139 LYS B N 1
ATOM 2539 C CA . LYS B 1 142 ? -0.803 30.263 36.161 1.00 35.53 139 LYS B CA 1
ATOM 2540 C C . LYS B 1 142 ? -0.982 31.290 35.066 1.00 34.41 139 LYS B C 1
ATOM 2541 O O . LYS B 1 142 ? -1.533 32.357 35.307 1.00 31.54 139 LYS B O 1
ATOM 2547 N N . GLY B 1 143 ? -0.459 31.000 33.879 1.00 30.13 140 GLY B N 1
ATOM 2548 C CA . GLY B 1 143 ? -0.639 31.895 32.748 1.00 34.82 140 GLY B CA 1
ATOM 2549 C C . GLY B 1 143 ? 0.418 31.685 31.687 1.00 31.90 140 GLY B C 1
ATOM 2550 O O . GLY B 1 143 ? 1.084 30.655 31.672 1.00 30.52 140 GLY B O 1
ATOM 2551 N N . LYS B 1 144 ? 0.600 32.679 30.827 1.00 28.13 141 LYS B N 1
ATOM 2552 C CA . LYS B 1 144 ? 1.504 32.542 29.704 1.00 30.54 141 LYS B CA 1
ATOM 2553 C C . LYS B 1 144 ? 2.466 33.728 29.650 1.00 24.31 141 LYS B C 1
ATOM 2554 O O . LYS B 1 144 ? 2.061 34.873 29.892 1.00 28.69 141 LYS B O 1
ATOM 2560 N N . TYR B 1 145 ? 3.726 33.457 29.316 1.00 24.10 142 TYR B N 1
ATOM 2561 C CA . TYR B 1 145 ? 4.774 34.467 29.353 1.00 24.12 142 TYR B CA 1
ATOM 2562 C C . TYR B 1 145 ? 5.704 34.364 28.160 1.00 24.55 142 TYR B C 1
ATOM 2563 O O . TYR B 1 145 ? 5.763 33.334 27.494 1.00 31.76 142 TYR B O 1
ATOM 2572 N N . ILE B 1 146 ? 6.427 35.444 27.889 1.00 21.52 143 ILE B N 1
ATOM 2573 C CA . ILE B 1 146 ? 7.531 35.394 26.945 1.00 22.87 143 ILE B CA 1
ATOM 2574 C C . ILE B 1 146 ? 8.781 35.547 27.810 1.00 23.57 143 ILE B C 1
ATOM 2575 O O . ILE B 1 146 ? 8.877 36.506 28.566 1.00 26.46 143 ILE B O 1
ATOM 2580 N N . PHE B 1 147 ? 9.695 34.584 27.740 1.00 21.54 144 PHE B N 1
ATOM 2581 C CA . PHE B 1 147 ? 11.001 34.701 28.388 1.00 19.26 144 PHE B CA 1
ATOM 2582 C C . PHE B 1 147 ? 12.040 35.012 27.338 1.00 25.20 144 PHE B C 1
ATOM 2583 O O . PHE B 1 147 ? 12.133 34.308 26.344 1.00 23.75 144 PHE B O 1
ATOM 2591 N N . ARG B 1 148 ? 12.816 36.060 27.574 1.00 22.06 145 ARG B N 1
ATOM 2592 C CA . ARG B 1 148 ? 13.898 36.454 26.691 1.00 19.38 145 ARG B CA 1
ATOM 2593 C C . ARG B 1 148 ? 15.172 36.341 27.490 1.00 20.23 145 ARG B C 1
ATOM 2594 O O . ARG B 1 148 ? 15.365 37.065 28.474 1.00 23.06 145 ARG B O 1
ATOM 2602 N N . ILE B 1 149 ? 16.047 35.438 27.085 1.00 23.76 146 ILE B N 1
ATOM 2603 C CA . ILE B 1 149 ? 17.283 35.222 27.803 1.00 20.64 146 ILE B CA 1
ATOM 2604 C C . ILE B 1 149 ? 18.462 35.670 26.953 1.00 24.00 146 ILE B C 1
ATOM 2605 O O . ILE B 1 149 ? 18.611 35.255 25.784 1.00 25.68 146 ILE B O 1
ATOM 2610 N N . GLU B 1 150 ? 19.301 36.516 27.532 1.00 22.72 147 GLU B N 1
ATOM 2611 C CA . GLU B 1 150 ? 20.437 37.049 26.815 1.00 20.06 147 GLU B CA 1
ATOM 2612 C C . GLU B 1 150 ? 21.741 36.686 27.495 1.00 26.21 147 GLU B C 1
ATOM 2613 O O . GLU B 1 150 ? 21.906 36.919 28.695 1.00 25.54 147 GLU B O 1
ATOM 2619 N N . ASN B 1 151 ? 22.661 36.115 26.726 1.00 23.60 148 ASN B N 1
ATOM 2620 C CA . ASN B 1 151 ? 23.985 35.804 27.234 1.00 22.85 148 ASN B CA 1
ATOM 2621 C C . ASN B 1 151 ? 24.906 36.982 26.993 1.00 27.83 148 ASN B C 1
ATOM 2622 O O . ASN B 1 151 ? 25.168 37.338 25.849 1.00 26.75 148 ASN B O 1
ATOM 2627 N N . ILE B 1 152 ? 25.396 37.601 28.067 1.00 27.00 149 ILE B N 1
ATOM 2628 C CA . ILE B 1 152 ? 26.122 38.867 27.930 1.00 25.78 149 ILE B CA 1
ATOM 2629 C C . ILE B 1 152 ? 27.546 38.695 27.374 1.00 29.38 149 ILE B C 1
ATOM 2630 O O . ILE B 1 152 ? 27.908 39.372 26.415 1.00 24.05 149 ILE B O 1
ATOM 2635 N N . GLU B 1 153 ? 28.329 37.787 27.955 1.00 24.71 150 GLU B N 1
ATOM 2636 C CA . GLU B 1 153 ? 29.734 37.601 27.578 1.00 27.46 150 GLU B CA 1
ATOM 2637 C C . GLU B 1 153 ? 29.956 36.336 26.771 1.00 27.64 150 GLU B C 1
ATOM 2638 O O . GLU B 1 153 ? 29.229 35.361 26.951 1.00 23.84 150 GLU B O 1
ATOM 2644 N N . ALA B 1 154 ? 30.968 36.357 25.898 1.00 22.44 151 ALA B N 1
ATOM 2645 C CA . ALA B 1 154 ? 31.364 35.184 25.138 1.00 29.32 151 ALA B CA 1
ATOM 2646 C C . ALA B 1 154 ? 32.304 34.301 25.946 1.00 32.07 151 ALA B C 1
ATOM 2647 O O . ALA B 1 154 ? 33.295 34.781 26.507 1.00 27.93 151 ALA B O 1
ATOM 2649 N N . PHE B 1 155 ? 32.004 33.004 25.979 1.00 21.42 152 PHE B N 1
ATOM 2650 C CA . PHE B 1 155 ? 32.871 32.039 26.633 1.00 20.44 152 PHE B CA 1
ATOM 2651 C C . PHE B 1 155 ? 33.386 31.038 25.597 1.00 28.37 152 PHE B C 1
ATOM 2652 O O . PHE B 1 155 ? 32.652 30.169 25.131 1.00 22.84 152 PHE B O 1
ATOM 2660 N N . SER B 1 156 ? 34.650 31.199 25.206 1.00 26.94 153 SER B N 1
ATOM 2661 C CA . SER B 1 156 ? 35.232 30.330 24.199 1.00 29.77 153 SER B CA 1
ATOM 2662 C C . SER B 1 156 ? 35.198 28.849 24.610 1.00 31.99 153 SER B C 1
ATOM 2663 O O . SER B 1 156 ? 35.084 27.985 23.742 1.00 26.99 153 SER B O 1
ATOM 2666 N N . GLU B 1 157 ? 35.259 28.571 25.924 1.00 26.87 154 GLU B N 1
ATOM 2667 C CA . GLU B 1 157 ? 35.128 27.216 26.462 1.00 36.50 154 GLU B CA 1
ATOM 2668 C C . GLU B 1 157 ? 33.793 26.599 26.094 1.00 31.35 154 GLU B C 1
ATOM 2669 O O . GLU B 1 157 ? 33.642 25.400 26.179 1.00 27.92 154 GLU B O 1
ATOM 2683 N N . ILE B 1 159 ? 32.271 27.013 23.082 1.00 22.90 156 ILE B N 1
ATOM 2684 C CA . ILE B 1 159 ? 32.094 26.855 21.650 1.00 25.98 156 ILE B CA 1
ATOM 2685 C C . ILE B 1 159 ? 31.678 25.414 21.396 1.00 27.49 156 ILE B C 1
ATOM 2686 O O . ILE B 1 159 ? 32.316 24.490 21.886 1.00 20.51 156 ILE B O 1
ATOM 2691 N N . GLY B 1 160 ? 30.577 25.229 20.676 1.00 29.52 157 GLY B N 1
ATOM 2692 C CA . GLY B 1 160 ? 30.123 23.894 20.324 1.00 31.06 157 GLY B CA 1
ATOM 2693 C C . GLY B 1 160 ? 29.494 23.095 21.453 1.00 31.71 157 GLY B C 1
ATOM 2694 O O . GLY B 1 160 ? 29.117 21.933 21.245 1.00 25.47 157 GLY B O 1
ATOM 2695 N N . ARG B 1 161 ? 29.393 23.667 22.659 1.00 27.32 158 ARG B N 1
ATOM 2696 C CA . ARG B 1 161 ? 28.798 22.889 23.747 1.00 20.67 158 ARG B CA 1
ATOM 2697 C C . ARG B 1 161 ? 27.277 23.063 23.837 1.00 23.98 158 ARG B C 1
ATOM 2698 O O . ARG B 1 161 ? 26.724 24.123 23.517 1.00 24.74 158 ARG B O 1
ATOM 2706 N N . LYS B 1 162 ? 26.602 22.020 24.303 1.00 20.08 159 LYS B N 1
ATOM 2707 C CA . LYS B 1 162 ? 25.175 22.118 24.516 1.00 24.88 159 LYS B CA 1
ATOM 2708 C C . LYS B 1 162 ? 24.914 22.633 25.935 1.00 27.69 159 LYS B C 1
ATOM 2709 O O . LYS B 1 162 ? 25.409 22.065 26.914 1.00 31.06 159 LYS B O 1
ATOM 2715 N N . VAL B 1 163 ? 24.144 23.711 26.033 1.00 21.09 160 VAL B N 1
ATOM 2716 C CA . VAL B 1 163 ? 23.698 24.255 27.306 1.00 19.98 160 VAL B CA 1
ATOM 2717 C C . VAL B 1 163 ? 22.226 24.644 27.156 1.00 23.53 160 VAL B C 1
ATOM 2718 O O . VAL B 1 163 ? 21.847 25.261 26.167 1.00 25.93 160 VAL B O 1
ATOM 2722 N N . ASP B 1 164 ? 21.403 24.286 28.135 1.00 21.50 161 ASP B N 1
ATOM 2723 C CA . ASP B 1 164 ? 19.993 24.640 28.129 1.00 23.33 161 ASP B CA 1
ATOM 2724 C C . ASP B 1 164 ? 19.673 25.591 29.255 1.00 29.99 161 ASP B C 1
ATOM 2725 O O . ASP B 1 164 ? 20.216 25.482 30.365 1.00 30.88 161 ASP B O 1
ATOM 2730 N N . PHE B 1 165 ? 18.779 26.524 28.967 1.00 17.61 162 PHE B N 1
ATOM 2731 C CA . PHE B 1 165 ? 18.109 27.282 30.005 1.00 15.93 162 PHE B CA 1
ATOM 2732 C C . PHE B 1 165 ? 16.828 26.501 30.348 1.00 24.73 162 PHE B C 1
ATOM 2733 O O . PHE B 1 165 ? 16.075 26.106 29.461 1.00 23.66 162 PHE B O 1
ATOM 2741 N N . THR B 1 166 ? 16.596 26.261 31.630 1.00 23.65 163 THR B N 1
ATOM 2742 C CA . THR B 1 166 ? 15.502 25.381 32.049 1.00 23.15 163 THR B CA 1
ATOM 2743 C C . THR B 1 166 ? 14.716 26.002 33.192 1.00 25.30 163 THR B C 1
ATOM 2744 O O . THR B 1 166 ? 15.302 26.557 34.134 1.00 26.25 163 THR B O 1
ATOM 2748 N N . ILE B 1 167 ? 13.394 25.909 33.082 1.00 21.32 164 ILE B N 1
ATOM 2749 C CA . ILE B 1 167 ? 12.458 26.354 34.111 1.00 25.46 164 ILE B CA 1
ATOM 2750 C C . ILE B 1 167 ? 11.724 25.127 34.617 1.00 25.84 164 ILE B C 1
ATOM 2751 O O . ILE B 1 167 ? 11.095 24.404 33.839 1.00 27.66 164 ILE B O 1
ATOM 2756 N N . TYR B 1 168 ? 11.794 24.875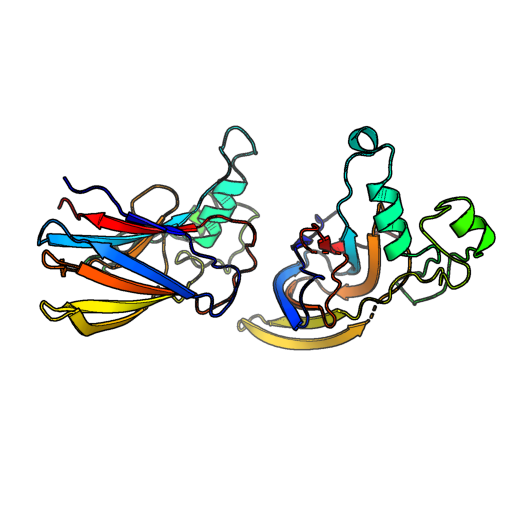 35.913 1.00 20.88 165 TYR B N 1
ATOM 2757 C CA . TYR B 1 168 ? 11.043 23.747 36.446 1.00 26.80 165 TYR B CA 1
ATOM 2758 C C . TYR B 1 168 ? 10.504 24.009 37.841 1.00 23.80 165 TYR B C 1
ATOM 2759 O O . TYR B 1 168 ? 11.060 24.811 38.612 1.00 26.43 165 TYR B O 1
ATOM 2768 N N . ILE B 1 169 ? 9.410 23.330 38.163 1.00 25.99 166 ILE B N 1
ATOM 2769 C CA . ILE B 1 169 ? 8.660 23.660 39.365 1.00 26.24 166 ILE B CA 1
ATOM 2770 C C . ILE B 1 169 ? 9.461 23.338 40.622 1.00 28.07 166 ILE B C 1
ATOM 2771 O O . ILE B 1 169 ? 10.121 22.312 40.695 1.00 32.99 166 ILE B O 1
ATOM 2776 N N . ASN B 1 170 ? 9.447 24.262 41.578 1.00 21.72 167 ASN B N 1
ATOM 2777 C CA . ASN B 1 170 ? 10.140 24.083 42.855 1.00 25.36 167 ASN B CA 1
ATOM 2778 C C . ASN B 1 170 ? 9.249 23.242 43.769 1.00 34.83 167 ASN B C 1
ATOM 2779 O O . ASN B 1 170 ? 8.226 23.718 44.218 1.00 30.81 167 ASN B O 1
ATOM 2784 N N . LYS B 1 171 ? 9.628 21.988 44.015 1.00 46.55 168 LYS B N 1
ATOM 2785 C CA . LYS B 1 171 ? 8.831 21.067 44.833 1.00 56.63 168 LYS B CA 1
ATOM 2786 C C . LYS B 1 171 ? 8.923 21.289 46.352 1.00 60.65 168 LYS B C 1
ATOM 2787 O O . LYS B 1 171 ? 7.930 21.126 47.060 1.00 62.98 168 LYS B O 1
ATOM 2793 N N . ARG B 1 172 ? 10.105 21.636 46.857 1.00 63.51 169 ARG B N 1
ATOM 2794 C CA . ARG B 1 172 ? 10.253 21.934 48.288 1.00 70.55 169 ARG B CA 1
ATOM 2795 C C . ARG B 1 172 ? 9.231 22.955 48.769 1.00 68.06 169 ARG B C 1
ATOM 2796 O O . ARG B 1 172 ? 9.595 23.975 49.347 1.00 69.22 169 ARG B O 1
#

Radius of gyration: 24.28 Å; Cα contacts (8 Å, |Δi|>4): 811; chains: 2; bounding box: 58×38×72 Å